Protein AF-M5C640-F1 (afdb_monomer_lite)

Foldseek 3Di:
DDDDPPDDDDPVCPDVVNVVVVPDPVLVVLLVVLVVVLVVQVVVPPPSVVVNLVSLLVNLVSCLVVVVLVVSLVSLVVSLVVCLQVVVLVVNLVSLVSNLVSCVSVVVLLSNLLSLVLCLAPPSDDLVVLLVSLQVSVVSLQPDADPVFLDAREREPPSHDDQWDWDKKWQAAEDAAPDKTKIKIKIAGDQSQSQQSHAFQWKWWDKDQAPDIQIEGEDPPDDDPVDQEAEWEQEERHHDPDPRDHHYDHPTHGRNHMYMYIYIYHHNDWDKMATQWMWTWDDGPSYIYIYIDGDDPPVPLVPQWDDDPVDIDRSRPGIDRMHTHDHPPFPWDWDWDFDDDDDPPDQGWIWIWTDTPPDTDTDTGDDDDDDDDPDD

Secondary structure (DSSP, 8-state):
------PPPPGGGGSHHHHHHTTS-HHHHHHHHHHHHHHHHHH-TTT-HHHHHHHHHHHHHHHHHTT-HHHHHHHHHHHHHHHHHTT-HHHHHHHHHHHHHHHHHTT-HHHHHHHHHHHTSTTSS-HHHHHHHHHHHHHHHHH---TTTT--EE---TTSS-SSEEEEEES-SEEETT--EEEEEEEE--TT-GGGS----EEEEEEESS--EEEEEE-TT----S-SEEEEEEEEE-SS------EEE-----TT-EEEEEEEE--SSSEEEEEEEEEEEEEETTEEEEEEEE------GGG-EEE-SS-EEE-TTT-BSEEEEEPPP---EEEEE--SPPPTT-----EEEEEETTEEEEEE------------

pLDDT: mean 82.13, std 15.97, range [31.56, 96.19]

Radius of gyration: 33.96 Å; chains: 1; bounding box: 122×50×94 Å

Structure (mmCIF, N/CA/C/O backbone):
data_AF-M5C640-F1
#
_entry.id   AF-M5C640-F1
#
loop_
_atom_site.group_PDB
_atom_site.id
_atom_site.type_symbol
_atom_site.label_atom_id
_atom_site.label_alt_id
_atom_site.label_comp_id
_atom_site.label_asym_id
_atom_site.label_entity_id
_atom_site.label_seq_id
_atom_site.pdbx_PDB_ins_code
_atom_site.Cartn_x
_atom_site.Cartn_y
_atom_site.Cartn_z
_atom_site.occupancy
_atom_site.B_iso_or_equiv
_atom_site.auth_seq_id
_atom_site.auth_comp_id
_atom_site.auth_asym_id
_atom_site.auth_atom_id
_atom_site.pdbx_PDB_model_num
ATOM 1 N N . MET A 1 1 ? 49.177 -23.137 -21.377 1.00 37.50 1 MET A N 1
ATOM 2 C CA . MET A 1 1 ? 49.165 -22.068 -22.398 1.00 37.50 1 MET A CA 1
ATOM 3 C C . MET A 1 1 ? 48.210 -22.484 -23.507 1.00 37.50 1 MET A C 1
ATOM 5 O O . MET A 1 1 ? 48.575 -23.328 -24.310 1.00 37.50 1 MET A O 1
ATOM 9 N N . LEU A 1 2 ? 46.974 -21.980 -23.489 1.00 36.88 2 LEU A N 1
ATOM 10 C CA . LEU A 1 2 ? 45.973 -22.221 -24.534 1.00 36.88 2 LEU A CA 1
ATOM 11 C C . LEU A 1 2 ? 46.029 -21.050 -25.518 1.00 36.88 2 LEU A C 1
ATOM 13 O O . LEU A 1 2 ? 45.816 -19.900 -25.137 1.00 36.88 2 LEU A O 1
ATOM 17 N N . SER A 1 3 ? 46.401 -21.351 -26.757 1.00 39.22 3 SER A N 1
ATOM 18 C CA . SER A 1 3 ? 46.501 -20.406 -27.862 1.00 39.22 3 SER A CA 1
ATOM 19 C C . SER A 1 3 ? 45.116 -19.874 -28.239 1.00 39.22 3 SER A C 1
ATOM 21 O O . SER A 1 3 ? 44.193 -20.628 -28.537 1.00 39.22 3 SER A O 1
ATOM 23 N N . ARG A 1 4 ? 44.977 -18.544 -28.238 1.00 43.41 4 ARG A N 1
ATOM 24 C CA . ARG A 1 4 ? 43.851 -17.830 -28.849 1.00 43.41 4 ARG A CA 1
ATOM 25 C C . ARG A 1 4 ? 43.857 -18.110 -30.351 1.00 43.41 4 ARG A C 1
ATOM 27 O O . ARG A 1 4 ? 44.712 -17.598 -31.066 1.00 43.41 4 ARG A O 1
ATOM 34 N N . THR A 1 5 ? 42.897 -18.890 -30.830 1.00 43.22 5 THR A N 1
ATOM 35 C CA . THR A 1 5 ? 42.564 -18.952 -32.254 1.00 43.22 5 THR A CA 1
ATOM 36 C C . THR A 1 5 ? 41.843 -17.655 -32.618 1.00 43.22 5 THR A C 1
ATOM 38 O O . THR A 1 5 ? 40.664 -17.475 -32.316 1.00 43.22 5 THR A O 1
ATOM 41 N N . THR A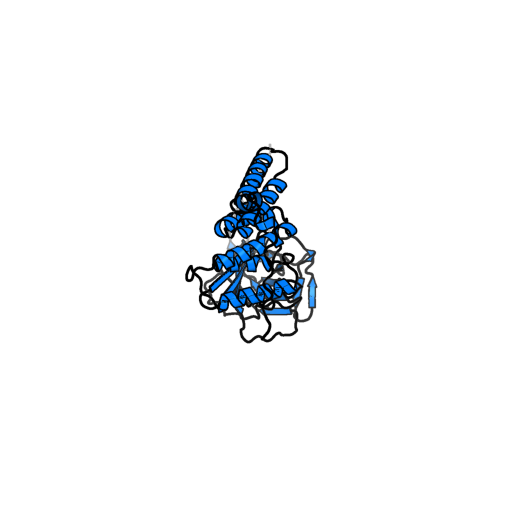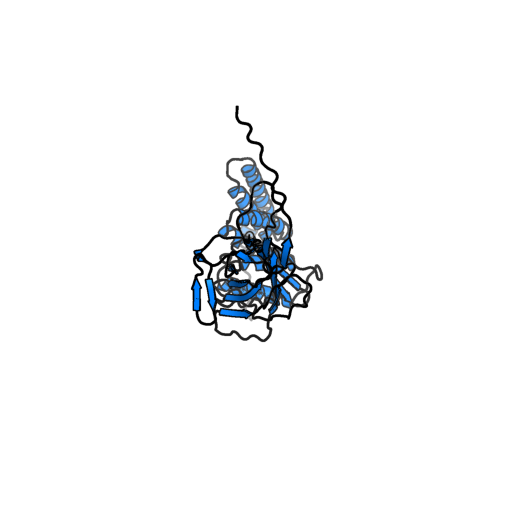 1 6 ? 42.565 -16.705 -33.205 1.00 49.38 6 THR A N 1
ATOM 42 C CA . THR A 1 6 ? 41.982 -15.533 -33.860 1.00 49.38 6 THR A CA 1
ATOM 43 C C . THR A 1 6 ? 41.148 -16.014 -35.046 1.00 49.38 6 THR A C 1
ATOM 45 O O . THR A 1 6 ? 41.692 -16.562 -35.999 1.00 49.38 6 THR A O 1
ATOM 48 N N . ARG A 1 7 ? 39.818 -15.867 -34.967 1.00 51.28 7 ARG A N 1
ATOM 49 C CA . ARG A 1 7 ? 38.928 -16.028 -36.125 1.00 51.28 7 ARG A CA 1
ATOM 50 C C . ARG A 1 7 ? 39.248 -14.912 -37.119 1.00 51.28 7 ARG A C 1
ATOM 52 O O . ARG A 1 7 ? 39.110 -13.743 -36.763 1.00 51.28 7 ARG A O 1
ATOM 59 N N . ASP A 1 8 ? 39.657 -15.275 -38.330 1.00 52.38 8 ASP A N 1
ATOM 60 C CA . ASP A 1 8 ? 39.792 -14.328 -39.437 1.00 52.38 8 ASP A CA 1
ATOM 61 C C . ASP A 1 8 ? 38.443 -13.636 -39.718 1.00 52.38 8 ASP A C 1
ATOM 63 O O . ASP A 1 8 ? 37.389 -14.284 -39.644 1.00 52.38 8 ASP A O 1
ATOM 67 N N . PRO A 1 9 ? 38.433 -12.323 -40.017 1.00 55.50 9 PRO A N 1
ATOM 68 C CA . PRO A 1 9 ? 37.208 -11.605 -40.344 1.00 55.50 9 PRO A CA 1
ATOM 69 C C . PRO A 1 9 ? 36.611 -12.160 -41.642 1.00 55.50 9 PRO A C 1
ATOM 71 O O . PRO A 1 9 ? 37.301 -12.305 -42.651 1.00 55.50 9 PRO A O 1
ATOM 74 N N . SER A 1 10 ? 35.314 -12.478 -41.621 1.00 60.00 10 SER A N 1
ATOM 75 C CA . SER A 1 10 ? 34.612 -12.989 -42.803 1.00 60.00 10 SER A CA 1
ATOM 76 C C . SER A 1 10 ? 34.702 -11.988 -43.973 1.00 60.00 10 SER A C 1
ATOM 78 O O . SER A 1 10 ? 34.672 -10.776 -43.739 1.00 60.00 10 SER A O 1
ATOM 80 N N . PRO A 1 11 ? 34.734 -12.447 -45.238 1.00 62.81 11 PRO A N 1
ATOM 81 C CA . PRO A 1 11 ? 34.873 -11.583 -46.418 1.00 62.81 11 PRO A CA 1
ATOM 82 C C . PRO A 1 11 ? 33.716 -10.584 -46.612 1.00 62.81 11 PRO A C 1
ATOM 84 O O . PRO A 1 11 ? 33.833 -9.651 -47.403 1.00 62.81 11 PRO A O 1
ATOM 87 N N . VAL A 1 12 ? 32.611 -10.737 -45.873 1.00 61.38 12 VAL A N 1
ATOM 88 C CA . VAL A 1 12 ? 31.473 -9.803 -45.871 1.00 61.38 12 VAL A CA 1
ATOM 89 C C . VAL A 1 12 ? 31.843 -8.473 -45.198 1.00 61.38 12 VAL A C 1
ATOM 91 O O . VAL A 1 12 ? 31.408 -7.411 -45.646 1.00 61.38 12 VAL A O 1
ATOM 94 N N . SER A 1 13 ? 32.718 -8.515 -44.189 1.00 61.69 13 SER A N 1
ATOM 95 C CA . SER A 1 13 ? 33.114 -7.362 -43.369 1.00 61.69 13 SER A CA 1
ATOM 96 C C . SER A 1 13 ? 33.968 -6.330 -44.120 1.00 61.69 13 SER A C 1
ATOM 98 O O . SER A 1 13 ? 34.134 -5.211 -43.645 1.00 61.69 13 SER A O 1
ATOM 100 N N . ALA A 1 14 ? 34.519 -6.696 -45.284 1.00 66.19 14 ALA A N 1
ATOM 101 C CA . ALA A 1 14 ? 35.371 -5.840 -46.114 1.00 66.19 14 ALA A CA 1
ATOM 102 C C . ALA A 1 14 ? 34.620 -5.172 -47.283 1.00 66.19 14 ALA A C 1
ATOM 104 O O . ALA A 1 14 ? 35.224 -4.458 -48.085 1.00 66.19 14 ALA A O 1
ATOM 105 N N . THR A 1 15 ? 33.310 -5.408 -47.417 1.00 79.25 15 THR A N 1
ATOM 106 C CA . THR A 1 15 ? 32.523 -4.816 -48.505 1.00 79.25 15 THR A CA 1
ATOM 107 C C . THR A 1 15 ? 32.176 -3.348 -48.212 1.00 79.25 15 THR A C 1
ATOM 109 O O . THR A 1 15 ? 31.836 -3.005 -47.078 1.00 79.25 15 THR A O 1
ATOM 112 N N . PRO A 1 16 ? 32.197 -2.455 -49.222 1.00 77.44 16 PRO A N 1
ATOM 113 C CA . PRO A 1 16 ? 31.826 -1.048 -49.039 1.00 77.44 16 PRO A CA 1
ATOM 114 C C . PRO A 1 16 ? 30.367 -0.871 -48.586 1.00 77.44 16 PRO A C 1
ATOM 116 O O . PRO A 1 16 ? 30.047 0.120 -47.937 1.00 77.44 16 PRO A O 1
ATOM 119 N N . ALA A 1 17 ? 29.495 -1.845 -48.871 1.00 78.12 17 ALA A N 1
ATOM 120 C CA . ALA A 1 17 ? 28.131 -1.890 -48.351 1.00 78.12 17 ALA A CA 1
ATOM 121 C C . ALA A 1 17 ? 28.107 -2.064 -46.822 1.00 78.12 17 ALA A C 1
ATOM 123 O O . ALA A 1 17 ? 27.443 -1.292 -46.141 1.00 78.12 17 ALA A O 1
ATOM 124 N N . PHE A 1 18 ? 28.892 -2.999 -46.277 1.00 79.25 18 PHE A N 1
ATOM 125 C CA . PHE A 1 18 ? 29.008 -3.208 -44.830 1.00 79.25 18 PHE A CA 1
ATOM 126 C C . PHE A 1 18 ? 29.612 -1.988 -44.114 1.00 79.25 18 PHE A C 1
ATOM 128 O O . PHE A 1 18 ? 29.124 -1.579 -43.064 1.00 79.25 18 PHE A O 1
ATOM 135 N N . ALA A 1 19 ? 30.625 -1.350 -44.711 1.00 79.38 19 ALA A N 1
ATOM 136 C CA . ALA A 1 19 ? 31.236 -0.136 -44.162 1.00 79.38 19 ALA A CA 1
ATOM 137 C C . ALA A 1 19 ? 30.299 1.088 -44.175 1.00 79.38 19 ALA A C 1
ATOM 139 O O . ALA A 1 19 ? 30.466 2.003 -43.366 1.00 79.38 19 ALA A O 1
ATOM 140 N N . ASN A 1 20 ? 29.339 1.131 -45.102 1.00 82.50 20 ASN A N 1
ATOM 141 C CA . ASN A 1 20 ? 28.296 2.154 -45.120 1.00 82.50 20 ASN A CA 1
ATOM 142 C C . ASN A 1 20 ? 27.199 1.841 -44.101 1.00 82.50 20 ASN A C 1
ATOM 144 O O . ASN A 1 20 ? 26.815 2.740 -43.360 1.00 82.50 20 ASN A O 1
ATOM 148 N N . GLU A 1 21 ? 26.764 0.583 -44.015 1.00 83.88 21 GLU A N 1
ATOM 149 C CA . GLU A 1 21 ? 25.755 0.130 -43.052 1.00 83.88 21 GLU A CA 1
ATOM 150 C C . GLU A 1 21 ? 26.206 0.369 -41.607 1.00 83.88 21 GLU A C 1
ATOM 152 O O . GLU A 1 21 ? 25.461 0.913 -40.805 1.00 83.88 21 GLU A O 1
ATOM 157 N N . GLN A 1 22 ? 27.475 0.094 -41.292 1.00 81.50 22 GLN A N 1
ATOM 158 C CA . GLN A 1 22 ? 28.036 0.312 -39.956 1.00 81.50 22 GLN A CA 1
ATOM 159 C C . GLN A 1 22 ? 27.974 1.780 -39.486 1.00 81.50 22 GLN A C 1
ATOM 161 O O . GLN A 1 22 ? 28.037 2.047 -38.288 1.00 81.50 22 GLN A O 1
ATOM 166 N N . LYS A 1 23 ? 27.877 2.747 -40.408 1.00 85.19 23 LYS A N 1
ATOM 167 C CA . LYS A 1 23 ? 27.762 4.177 -40.071 1.00 85.19 23 LYS A CA 1
ATOM 168 C C . LYS A 1 23 ? 26.327 4.599 -39.760 1.00 85.19 23 LYS A C 1
ATOM 170 O O . LYS A 1 23 ? 26.122 5.725 -39.311 1.00 85.19 23 LYS A O 1
ATOM 175 N N . ILE A 1 24 ? 25.347 3.748 -40.048 1.00 87.12 24 ILE A N 1
ATOM 176 C CA . ILE A 1 24 ? 23.936 4.053 -39.857 1.00 87.12 24 ILE A CA 1
ATOM 177 C C . ILE A 1 24 ? 23.565 3.775 -38.400 1.00 87.12 24 ILE A C 1
ATOM 179 O O . ILE A 1 24 ? 23.765 2.680 -37.882 1.00 87.12 24 ILE A O 1
ATOM 183 N N . ASP A 1 25 ? 22.978 4.769 -37.732 1.00 87.31 25 ASP A N 1
ATOM 184 C CA . ASP A 1 25 ? 22.375 4.564 -36.416 1.00 87.31 25 ASP A CA 1
ATOM 185 C C . ASP A 1 25 ? 20.995 3.910 -36.573 1.00 87.31 25 ASP A C 1
ATOM 187 O O . ASP A 1 25 ? 19.966 4.577 -36.721 1.00 87.31 25 ASP A O 1
ATOM 191 N N . HIS A 1 26 ? 20.986 2.577 -36.553 1.00 91.19 26 HIS A N 1
ATOM 192 C CA . HIS A 1 26 ? 19.763 1.787 -36.680 1.00 91.19 26 HIS A CA 1
ATOM 193 C C . HIS A 1 26 ? 18.749 2.069 -35.565 1.00 91.19 26 HIS A C 1
ATOM 195 O O . HIS A 1 26 ? 17.551 2.068 -35.837 1.00 91.19 26 HIS A O 1
ATOM 201 N N . HIS A 1 27 ? 19.191 2.376 -34.340 1.00 90.75 27 HIS A N 1
ATOM 202 C CA . HIS A 1 27 ? 18.273 2.655 -33.231 1.00 90.75 27 HIS A CA 1
ATOM 203 C C . HIS A 1 27 ? 17.502 3.950 -33.475 1.00 90.75 27 HIS A C 1
ATOM 205 O O . HIS A 1 27 ? 16.289 4.000 -33.275 1.00 90.75 27 HIS A O 1
ATOM 211 N N . SER A 1 28 ? 18.180 4.990 -33.967 1.00 90.88 28 SER A N 1
ATOM 212 C CA . SER A 1 28 ? 17.522 6.255 -34.305 1.00 90.88 28 SER A CA 1
ATOM 213 C C . SER A 1 28 ? 16.510 6.096 -35.447 1.00 90.88 28 SER A C 1
ATOM 215 O O . SER A 1 28 ? 15.413 6.648 -35.361 1.00 90.88 28 SER A O 1
ATOM 217 N N . LEU A 1 29 ? 16.816 5.284 -36.467 1.00 93.06 29 LEU A N 1
ATOM 218 C CA . LEU A 1 29 ? 15.860 4.961 -37.536 1.00 93.06 29 LEU A CA 1
ATOM 219 C C . LEU A 1 29 ? 14.637 4.193 -37.016 1.00 93.06 29 LEU A C 1
ATOM 221 O O . LEU A 1 29 ? 13.506 4.509 -37.385 1.00 93.06 29 LEU A O 1
ATOM 225 N N . ILE A 1 30 ? 14.846 3.203 -36.145 1.00 94.25 30 ILE A N 1
ATOM 226 C CA . ILE A 1 30 ? 13.760 2.427 -35.532 1.00 94.25 30 ILE A CA 1
ATOM 227 C C . ILE A 1 30 ? 12.844 3.346 -34.712 1.00 94.25 30 ILE A C 1
ATOM 229 O O . ILE A 1 30 ? 11.622 3.302 -34.876 1.00 94.25 30 ILE A O 1
ATOM 233 N N . VAL A 1 31 ? 13.415 4.231 -33.887 1.00 93.44 31 VAL A N 1
ATOM 234 C CA . VAL A 1 31 ? 12.644 5.215 -33.110 1.00 93.44 31 VAL A CA 1
ATOM 235 C C . VAL A 1 31 ? 11.868 6.163 -34.024 1.00 93.44 31 VAL A C 1
ATOM 237 O O . VAL A 1 31 ? 10.703 6.447 -33.745 1.00 93.44 31 VAL A O 1
ATOM 240 N N . GLU A 1 32 ? 12.455 6.633 -35.128 1.00 93.94 32 GLU A N 1
ATOM 241 C CA . GLU A 1 32 ? 11.759 7.494 -36.093 1.00 93.94 32 GLU A CA 1
ATOM 242 C C . GLU A 1 32 ? 10.544 6.782 -36.708 1.00 93.94 32 GLU A C 1
ATOM 244 O O . GLU A 1 32 ? 9.446 7.345 -36.763 1.00 93.94 32 GLU A O 1
ATOM 249 N N . LEU A 1 33 ? 10.713 5.526 -37.130 1.00 95.19 33 LEU A N 1
ATOM 250 C CA . LEU A 1 33 ? 9.631 4.716 -37.688 1.00 95.19 33 LEU A CA 1
ATOM 251 C C . LEU A 1 33 ? 8.516 4.483 -36.663 1.00 95.19 33 LEU A C 1
ATOM 253 O O . LEU A 1 33 ? 7.339 4.677 -36.983 1.00 95.19 33 LEU A O 1
ATOM 257 N N . TYR A 1 34 ? 8.865 4.133 -35.423 1.00 94.75 34 TYR A N 1
ATOM 258 C CA . TYR A 1 34 ? 7.875 3.981 -34.360 1.00 94.75 34 TYR A CA 1
ATOM 259 C C . TYR A 1 34 ? 7.191 5.299 -33.999 1.00 94.75 34 TYR A C 1
ATOM 261 O O . TYR A 1 34 ? 5.993 5.299 -33.733 1.00 94.75 34 TYR A O 1
ATOM 269 N N . THR A 1 35 ? 7.897 6.428 -34.044 1.00 92.75 35 THR A N 1
ATOM 270 C CA . THR A 1 35 ? 7.305 7.750 -33.788 1.00 92.75 35 THR A CA 1
ATOM 271 C C . THR A 1 35 ? 6.269 8.098 -34.860 1.00 92.75 35 THR A C 1
ATOM 273 O O . THR A 1 35 ? 5.150 8.488 -34.527 1.00 92.75 35 THR A O 1
ATOM 276 N N . LYS A 1 36 ? 6.571 7.853 -36.143 1.00 93.56 36 LYS A N 1
ATOM 277 C CA . LYS A 1 36 ? 5.598 8.019 -37.242 1.00 93.56 36 LYS A CA 1
ATOM 278 C C . LYS A 1 36 ? 4.382 7.105 -37.077 1.00 93.56 36 LYS A C 1
ATOM 280 O O . LYS A 1 36 ? 3.244 7.531 -37.297 1.00 93.56 36 LYS A O 1
ATOM 285 N N . ALA A 1 37 ? 4.603 5.855 -36.668 1.00 90.69 37 ALA A N 1
ATOM 286 C CA . ALA A 1 37 ? 3.516 4.928 -36.371 1.00 90.69 37 ALA A CA 1
ATOM 287 C C . ALA A 1 37 ? 2.655 5.447 -35.205 1.00 90.69 37 ALA A C 1
ATOM 289 O O . ALA A 1 37 ? 1.436 5.538 -35.338 1.00 90.69 37 ALA A O 1
ATOM 290 N N . TYR A 1 38 ? 3.281 5.871 -34.103 1.00 90.12 38 TYR A N 1
ATOM 291 C CA . TYR A 1 38 ? 2.617 6.435 -32.926 1.00 90.12 38 TYR A CA 1
ATOM 292 C C . TYR A 1 38 ? 1.711 7.617 -33.288 1.00 90.12 38 TYR A C 1
ATOM 294 O O . TYR A 1 38 ? 0.552 7.658 -32.876 1.00 90.12 38 TYR A O 1
ATOM 302 N N . GLU A 1 39 ? 2.205 8.564 -34.090 1.00 89.94 39 GLU A N 1
ATOM 303 C CA . GLU A 1 39 ? 1.415 9.708 -34.556 1.00 89.94 39 GLU A CA 1
ATOM 304 C C . GLU A 1 39 ? 0.224 9.267 -35.409 1.00 89.94 39 GLU A C 1
ATOM 306 O O . GLU A 1 39 ? -0.900 9.725 -35.191 1.00 89.94 39 GLU A O 1
ATOM 311 N N . THR A 1 40 ? 0.438 8.316 -36.318 1.00 89.00 40 THR A N 1
ATOM 312 C CA . THR A 1 40 ? -0.626 7.763 -37.166 1.00 89.00 40 THR A CA 1
ATOM 313 C C . THR A 1 40 ? -1.752 7.160 -36.322 1.00 89.00 40 THR A C 1
ATOM 315 O O . THR A 1 40 ? -2.923 7.499 -36.518 1.00 89.00 40 THR A O 1
ATOM 318 N N . PHE A 1 41 ? -1.413 6.331 -35.331 1.00 87.62 41 PHE A N 1
ATOM 319 C CA . PHE A 1 41 ? -2.395 5.721 -34.431 1.00 87.62 41 PHE A CA 1
ATOM 320 C C . PHE A 1 41 ? -3.060 6.735 -33.500 1.00 87.62 41 PHE A C 1
ATOM 322 O O . PHE A 1 41 ? -4.255 6.636 -33.226 1.00 87.62 41 PHE A O 1
ATOM 329 N N . LYS A 1 42 ? -2.332 7.770 -33.071 1.00 84.56 42 LYS A N 1
ATOM 330 C CA . LYS A 1 42 ? -2.893 8.874 -32.284 1.00 84.56 42 LYS A CA 1
ATOM 331 C C . LYS A 1 42 ? -3.934 9.679 -33.072 1.00 84.56 42 LYS A C 1
ATOM 333 O O . LYS A 1 42 ? -4.922 10.130 -32.491 1.00 84.56 42 LYS A O 1
ATOM 338 N N . HIS A 1 43 ? -3.734 9.875 -34.376 1.00 83.25 43 HIS A N 1
ATOM 339 C CA . HIS A 1 43 ? -4.682 10.591 -35.236 1.00 83.25 43 HIS A CA 1
ATOM 340 C C . HIS A 1 43 ? -5.933 9.768 -35.570 1.00 83.25 43 HIS A C 1
ATOM 342 O O . HIS A 1 43 ? -7.017 10.332 -35.745 1.00 83.25 43 HIS A O 1
ATOM 348 N N . GLN A 1 44 ? -5.820 8.441 -35.597 1.00 78.94 44 GLN A N 1
ATOM 349 C CA . GLN A 1 44 ? -6.944 7.529 -35.794 1.00 78.94 44 GLN A CA 1
ATOM 350 C C . GLN A 1 44 ? -7.729 7.354 -34.478 1.00 78.94 44 GLN A C 1
ATOM 352 O O . GLN A 1 44 ? -7.576 6.381 -33.750 1.00 78.94 44 GLN A O 1
ATOM 357 N N . LYS A 1 45 ? -8.602 8.324 -34.162 1.00 60.12 45 LYS A N 1
ATOM 358 C CA . LYS A 1 45 ? -9.368 8.445 -32.896 1.00 60.12 45 LYS A CA 1
ATOM 359 C C . LYS A 1 45 ? -10.299 7.268 -32.524 1.00 60.12 45 LYS A C 1
ATOM 361 O O . LYS A 1 45 ? -10.946 7.323 -31.481 1.00 60.12 45 LYS A O 1
ATOM 366 N N . ALA A 1 46 ? -10.404 6.216 -33.332 1.00 59.47 46 ALA A N 1
ATOM 367 C CA . ALA A 1 46 ? -11.318 5.100 -33.094 1.00 59.47 46 ALA A CA 1
ATOM 368 C C . ALA A 1 46 ? -10.626 3.948 -32.342 1.00 59.47 46 ALA A C 1
ATOM 370 O O . ALA A 1 46 ? -10.117 3.020 -32.958 1.00 59.47 46 ALA A O 1
ATOM 371 N N . GLY A 1 47 ? -10.602 4.002 -31.005 1.00 59.62 47 GLY A N 1
ATOM 372 C CA . GLY A 1 47 ? -10.373 2.825 -30.145 1.00 59.62 47 GLY A CA 1
ATOM 373 C C . GLY A 1 47 ? -8.983 2.168 -30.173 1.00 59.62 47 GLY A C 1
ATOM 374 O O . GLY A 1 47 ? -8.795 1.144 -29.523 1.00 59.62 47 GLY A O 1
ATOM 375 N N . GLN A 1 48 ? -7.995 2.734 -30.874 1.00 71.50 48 GLN A N 1
ATOM 376 C CA . GLN A 1 48 ? -6.646 2.156 -31.004 1.00 71.50 48 GLN A CA 1
ATOM 377 C C . GLN A 1 48 ? -5.644 2.657 -29.951 1.00 71.50 48 GLN A C 1
ATOM 379 O O . GLN A 1 48 ? -4.435 2.514 -30.122 1.00 71.50 48 GLN A O 1
ATOM 384 N N . THR A 1 49 ? -6.120 3.204 -28.827 1.00 77.31 49 THR A N 1
ATOM 385 C CA . THR A 1 49 ? -5.265 3.677 -27.722 1.00 77.31 49 THR A CA 1
ATOM 386 C C . THR A 1 49 ? -4.264 2.612 -27.277 1.00 77.31 49 THR A C 1
ATOM 388 O O . THR A 1 49 ? -3.098 2.926 -27.057 1.00 77.31 49 THR A O 1
ATOM 391 N N . ARG A 1 50 ? -4.671 1.337 -27.259 1.00 82.31 50 ARG A N 1
ATOM 392 C CA . ARG A 1 50 ? -3.803 0.199 -26.913 1.00 82.31 50 ARG A CA 1
ATOM 393 C C . ARG A 1 50 ? -2.575 0.078 -27.817 1.00 82.31 50 ARG A C 1
ATOM 395 O O . ARG A 1 50 ? -1.472 -0.123 -27.321 1.00 82.31 50 ARG A O 1
ATOM 402 N N . LEU A 1 51 ? -2.752 0.245 -29.130 1.00 85.12 51 LEU A N 1
ATOM 403 C CA . LEU A 1 51 ? -1.652 0.184 -30.098 1.00 85.12 51 LEU A CA 1
ATOM 404 C C . LEU A 1 51 ? -0.692 1.360 -29.912 1.00 85.12 51 LEU A C 1
ATOM 406 O O . LEU A 1 51 ? 0.520 1.180 -29.972 1.00 85.12 51 LEU A O 1
ATOM 410 N N . THR A 1 52 ? -1.224 2.540 -29.595 1.00 88.81 52 THR A N 1
ATOM 411 C CA . THR A 1 52 ? -0.424 3.724 -29.266 1.00 88.81 52 THR A CA 1
ATOM 412 C C . THR A 1 52 ? 0.492 3.474 -28.061 1.00 88.81 52 THR A C 1
ATOM 414 O O . THR A 1 52 ? 1.670 3.828 -28.105 1.00 88.81 52 THR A O 1
ATOM 417 N N . TYR A 1 53 ? -0.004 2.826 -27.001 1.00 88.69 53 TYR A N 1
ATOM 418 C CA . TYR A 1 53 ? 0.814 2.486 -25.827 1.00 88.69 53 TYR A CA 1
ATOM 419 C C . TYR A 1 53 ? 1.788 1.339 -26.081 1.00 88.69 53 TYR A C 1
ATOM 421 O O . TYR A 1 53 ? 2.931 1.410 -25.636 1.00 88.69 53 TYR A O 1
ATOM 429 N N . PHE A 1 54 ? 1.385 0.334 -26.858 1.00 89.25 54 PHE A N 1
ATOM 430 C CA . PHE A 1 54 ? 2.296 -0.725 -27.282 1.00 89.25 54 PHE A CA 1
ATOM 431 C C . PHE A 1 54 ? 3.477 -0.166 -28.091 1.00 89.25 54 PHE A C 1
ATOM 433 O O . PHE A 1 54 ? 4.624 -0.534 -27.858 1.00 89.25 54 PHE A O 1
ATOM 440 N N . ILE A 1 55 ? 3.229 0.783 -28.998 1.00 92.50 55 ILE A N 1
ATOM 441 C CA . ILE A 1 55 ? 4.301 1.440 -29.759 1.00 92.50 55 ILE A CA 1
ATOM 442 C C . ILE A 1 55 ? 5.166 2.310 -28.852 1.00 92.50 55 ILE A C 1
ATOM 444 O O . ILE A 1 55 ? 6.384 2.288 -28.990 1.00 92.50 55 ILE A O 1
ATOM 448 N N . ALA A 1 56 ? 4.573 3.026 -27.892 1.00 93.06 56 ALA A N 1
ATOM 449 C CA . ALA A 1 56 ? 5.348 3.760 -26.893 1.00 93.06 56 ALA A CA 1
ATOM 450 C C . ALA A 1 56 ? 6.287 2.829 -26.106 1.00 93.06 56 ALA A C 1
ATOM 452 O O . ALA A 1 56 ? 7.434 3.194 -25.861 1.00 93.06 56 ALA A O 1
ATOM 453 N N . TYR A 1 57 ? 5.831 1.619 -25.771 1.00 94.50 57 TYR A N 1
ATOM 454 C CA . TYR A 1 57 ? 6.668 0.596 -25.148 1.00 94.50 57 TYR A CA 1
ATOM 455 C C . TYR A 1 57 ? 7.823 0.163 -26.061 1.00 94.50 57 TYR A C 1
ATOM 457 O O . TYR A 1 57 ? 8.962 0.141 -25.609 1.00 94.50 57 TYR A O 1
ATOM 465 N N . ARG A 1 58 ? 7.581 -0.075 -27.359 1.00 95.25 58 ARG A N 1
ATOM 466 C CA . ARG A 1 58 ? 8.661 -0.397 -28.315 1.00 95.25 58 ARG A CA 1
ATOM 467 C C . ARG A 1 58 ? 9.677 0.741 -28.478 1.00 95.25 58 ARG A C 1
ATOM 469 O O . ARG A 1 58 ? 10.870 0.479 -28.611 1.00 95.25 58 ARG A O 1
ATOM 476 N N . ILE A 1 59 ? 9.229 2.000 -28.432 1.00 94.81 59 ILE A N 1
ATOM 477 C CA . ILE A 1 59 ? 10.123 3.171 -28.417 1.00 94.81 59 ILE A CA 1
ATOM 478 C C . ILE A 1 59 ? 10.991 3.160 -27.152 1.00 94.81 59 ILE A C 1
ATOM 480 O O . ILE A 1 59 ? 12.201 3.362 -27.243 1.00 94.81 59 ILE A O 1
ATOM 484 N N . ALA A 1 60 ? 10.393 2.897 -25.985 1.00 95.44 60 ALA A N 1
ATOM 485 C CA . ALA A 1 60 ? 11.110 2.808 -24.713 1.00 95.44 60 ALA A CA 1
ATOM 486 C C . ALA A 1 60 ? 12.160 1.685 -24.721 1.00 95.44 60 ALA A C 1
ATOM 488 O O . ALA A 1 60 ? 13.304 1.917 -24.342 1.00 95.44 60 ALA A O 1
ATOM 489 N N . GLU A 1 61 ? 11.788 0.506 -25.220 1.00 95.44 61 GLU A N 1
ATOM 490 C CA . GLU A 1 61 ? 12.675 -0.647 -25.404 1.00 95.44 61 GLU A CA 1
ATOM 491 C C . GLU A 1 61 ? 13.859 -0.300 -26.317 1.00 95.44 61 GLU A C 1
ATOM 493 O O . GLU A 1 61 ? 15.008 -0.516 -25.948 1.00 95.44 61 GLU A O 1
ATOM 498 N N . THR A 1 62 ? 13.612 0.359 -27.455 1.00 95.44 62 THR A N 1
ATOM 499 C CA . THR A 1 62 ? 14.697 0.777 -28.363 1.00 95.44 62 THR A CA 1
ATOM 500 C C . THR A 1 62 ? 15.618 1.811 -27.699 1.00 95.44 62 THR A C 1
ATOM 502 O O . THR A 1 62 ? 16.832 1.810 -27.912 1.00 95.44 62 THR A O 1
ATOM 505 N N . HIS A 1 63 ? 15.069 2.707 -26.868 1.00 94.94 63 HIS A N 1
ATOM 506 C CA . HIS A 1 63 ? 15.885 3.635 -26.085 1.00 94.94 63 HIS A CA 1
ATOM 507 C C . HIS A 1 63 ? 16.755 2.914 -25.055 1.00 94.94 63 HIS A C 1
ATOM 509 O O . HIS A 1 63 ? 17.935 3.256 -24.946 1.00 94.94 63 HIS A O 1
ATOM 515 N N . TYR A 1 64 ? 16.208 1.913 -24.366 1.00 95.62 64 TYR A N 1
ATOM 516 C CA . TYR A 1 64 ? 16.952 1.048 -23.453 1.00 95.62 64 TYR A CA 1
ATOM 517 C C . TYR A 1 64 ? 18.094 0.317 -24.176 1.00 95.62 64 TYR A C 1
ATOM 519 O O . TYR A 1 64 ? 19.245 0.443 -23.764 1.00 95.62 64 TYR A O 1
ATOM 527 N N . GLU A 1 65 ? 17.815 -0.336 -25.308 1.00 94.19 65 GLU A N 1
ATOM 528 C CA . GLU A 1 65 ? 18.826 -1.035 -26.120 1.00 94.19 65 GLU A CA 1
ATOM 529 C C . GLU A 1 65 ? 19.928 -0.089 -26.626 1.00 94.19 65 GLU A C 1
ATOM 531 O O . GLU A 1 65 ? 21.102 -0.455 -26.680 1.00 94.19 65 GLU A O 1
ATOM 536 N N . SER A 1 66 ? 19.577 1.167 -26.929 1.00 92.38 66 SER A N 1
ATOM 537 C CA . SER A 1 66 ? 20.536 2.202 -27.340 1.00 92.38 66 SER A CA 1
ATOM 538 C C . SER A 1 66 ? 21.358 2.814 -26.190 1.00 92.38 66 SER A C 1
ATOM 540 O O . SER A 1 66 ? 22.158 3.720 -26.430 1.00 92.38 66 SER A O 1
ATOM 542 N N . GLY A 1 67 ? 21.141 2.381 -24.941 1.00 92.38 67 GLY A N 1
ATOM 543 C CA . GLY A 1 67 ? 21.794 2.916 -23.739 1.00 92.38 67 GLY A CA 1
ATOM 544 C C . GLY A 1 67 ? 21.291 4.297 -23.294 1.00 92.38 67 GLY A C 1
ATOM 545 O O . GLY A 1 67 ? 21.881 4.923 -22.416 1.00 92.38 67 GLY A O 1
ATOM 546 N N . LYS A 1 68 ? 20.201 4.804 -23.886 1.00 93.56 68 LYS A N 1
ATOM 547 C CA . LYS A 1 68 ? 19.589 6.105 -23.554 1.00 93.56 68 LYS A CA 1
ATOM 548 C C . LYS A 1 68 ? 18.565 5.942 -22.424 1.00 93.56 68 LYS A C 1
ATOM 550 O O . LYS A 1 68 ? 17.372 6.196 -22.612 1.00 93.56 68 LYS A O 1
ATOM 555 N N . PHE A 1 69 ? 19.034 5.517 -21.250 1.00 95.56 69 PHE A N 1
ATOM 556 C CA . PHE A 1 69 ? 18.182 5.154 -20.108 1.00 95.56 69 PHE A CA 1
ATOM 557 C C . PHE A 1 69 ? 17.299 6.315 -19.612 1.00 95.56 69 PHE A C 1
ATOM 559 O O . PHE A 1 69 ? 16.122 6.102 -19.332 1.00 95.56 69 PHE A O 1
ATOM 566 N N . ASP A 1 70 ? 17.802 7.557 -19.615 1.00 94.12 70 ASP A N 1
ATOM 567 C CA . ASP A 1 70 ? 17.036 8.752 -19.211 1.00 94.12 70 ASP A CA 1
ATOM 568 C C . ASP A 1 70 ? 15.756 8.963 -20.031 1.00 94.12 70 ASP A C 1
ATOM 570 O O . ASP A 1 70 ? 14.741 9.460 -19.534 1.00 94.12 70 ASP A O 1
ATOM 574 N N . LEU A 1 71 ? 15.808 8.632 -21.325 1.00 93.69 71 LEU A N 1
ATOM 575 C CA . LEU A 1 71 ? 14.655 8.746 -22.212 1.00 93.69 71 LEU A CA 1
ATOM 576 C C . LEU A 1 71 ? 13.701 7.576 -21.998 1.00 93.69 71 LEU A C 1
ATOM 578 O O . LEU A 1 71 ? 12.494 7.795 -21.918 1.00 93.69 71 LEU A O 1
ATOM 582 N N . ALA A 1 72 ? 14.235 6.360 -21.862 1.00 94.94 72 ALA A N 1
ATOM 583 C CA . ALA A 1 72 ? 13.442 5.157 -21.630 1.00 94.94 72 ALA A CA 1
ATOM 584 C C . ALA A 1 72 ? 12.582 5.274 -20.358 1.00 94.94 72 ALA A C 1
ATOM 586 O O . ALA A 1 72 ? 11.376 5.033 -20.420 1.00 94.94 72 ALA A O 1
ATOM 587 N N . VAL A 1 73 ? 13.155 5.756 -19.246 1.00 94.50 73 VAL A N 1
ATOM 588 C CA . VAL A 1 73 ? 12.440 5.977 -17.970 1.00 94.50 73 VAL A CA 1
ATOM 589 C C . VAL A 1 73 ? 11.198 6.851 -18.147 1.00 94.50 73 VAL A C 1
ATOM 591 O O . VAL A 1 73 ? 10.121 6.493 -17.675 1.00 94.50 73 VAL A O 1
ATOM 594 N N . LYS A 1 74 ? 11.307 7.961 -18.888 1.00 94.19 74 LYS A N 1
ATOM 595 C CA . LYS A 1 74 ? 10.178 8.882 -19.127 1.00 94.19 74 LYS A CA 1
ATOM 596 C C . LYS A 1 74 ? 9.033 8.215 -19.886 1.00 94.19 74 LYS A C 1
ATOM 598 O O . LYS A 1 74 ? 7.864 8.532 -19.659 1.00 94.19 74 LYS A O 1
ATOM 603 N N . PHE A 1 75 ? 9.356 7.309 -20.809 1.00 93.50 75 PHE A N 1
ATOM 604 C CA . PHE A 1 75 ? 8.337 6.514 -21.486 1.00 93.50 75 PHE A CA 1
ATOM 605 C C . PHE A 1 75 ? 7.717 5.493 -20.532 1.00 93.50 75 PHE A C 1
ATOM 607 O O . PHE A 1 75 ? 6.488 5.436 -20.451 1.00 93.50 75 PHE A O 1
ATOM 614 N N . PHE A 1 76 ? 8.531 4.733 -19.792 1.00 95.00 76 PHE A N 1
ATOM 615 C CA . PHE A 1 76 ? 8.038 3.718 -18.860 1.00 95.00 76 PHE A CA 1
ATOM 616 C C . PHE A 1 76 ? 7.123 4.306 -17.787 1.00 95.00 76 PHE A C 1
ATOM 618 O O . PHE A 1 76 ? 6.048 3.757 -17.572 1.00 95.00 76 PHE A O 1
ATOM 625 N N . GLU A 1 77 ? 7.447 5.467 -17.218 1.00 92.38 77 GLU A N 1
ATOM 626 C CA . GLU A 1 77 ? 6.602 6.142 -16.226 1.00 92.38 77 GLU A CA 1
ATOM 627 C C . GLU A 1 77 ? 5.184 6.420 -16.755 1.00 92.38 77 GLU A C 1
ATOM 629 O O . GLU A 1 77 ? 4.172 6.127 -16.108 1.00 92.38 77 GLU A O 1
ATOM 634 N N . ARG A 1 78 ? 5.091 6.932 -17.987 1.00 91.25 78 ARG A N 1
ATOM 635 C CA . ARG A 1 78 ? 3.809 7.238 -18.630 1.00 91.25 78 ARG A CA 1
ATOM 636 C C . ARG A 1 78 ? 3.034 5.980 -19.021 1.00 91.25 78 ARG A C 1
ATOM 638 O O . ARG A 1 78 ? 1.802 5.956 -18.919 1.00 91.25 78 ARG A O 1
ATOM 645 N N . ILE A 1 79 ? 3.738 4.967 -19.519 1.00 92.00 79 ILE A N 1
ATOM 646 C CA . ILE A 1 79 ? 3.150 3.696 -19.948 1.00 92.00 79 ILE A CA 1
ATOM 647 C C . ILE A 1 79 ? 2.617 2.940 -18.733 1.00 92.00 79 ILE A C 1
ATOM 649 O O . ILE A 1 79 ? 1.449 2.555 -18.734 1.00 92.00 79 ILE A O 1
ATOM 653 N N . ALA A 1 80 ? 3.428 2.817 -17.680 1.00 90.31 80 ALA A N 1
ATOM 654 C CA . ALA A 1 80 ? 3.077 2.124 -16.450 1.00 90.31 80 ALA A CA 1
ATOM 655 C C . ALA A 1 80 ? 1.801 2.700 -15.839 1.00 90.31 80 ALA A C 1
ATOM 657 O O . ALA A 1 80 ? 0.867 1.951 -15.575 1.00 90.31 80 ALA A O 1
ATOM 658 N N . LYS A 1 81 ? 1.681 4.033 -15.752 1.00 89.50 81 LYS A N 1
ATOM 659 C CA . LYS A 1 81 ? 0.446 4.687 -15.291 1.00 89.50 81 LYS A CA 1
ATOM 660 C C . LYS A 1 81 ? -0.798 4.208 -16.046 1.00 89.50 81 LYS A C 1
ATOM 662 O O . LYS A 1 81 ? -1.816 3.913 -15.432 1.00 89.50 81 LYS A O 1
ATOM 667 N N . THR A 1 82 ? -0.721 4.115 -17.372 1.00 88.75 82 THR A N 1
ATOM 668 C CA . THR A 1 82 ? -1.866 3.673 -18.184 1.00 88.75 82 THR A CA 1
ATOM 669 C C . THR A 1 82 ? -2.139 2.183 -17.987 1.00 88.75 82 THR A C 1
ATOM 671 O O . THR A 1 82 ? -3.288 1.785 -17.811 1.00 88.75 82 THR A O 1
ATOM 674 N N . TYR A 1 83 ? -1.091 1.357 -17.978 1.00 89.81 83 TYR A N 1
ATOM 675 C CA . TYR A 1 83 ? -1.221 -0.085 -17.777 1.00 89.81 83 TYR A CA 1
ATOM 676 C C . TYR A 1 83 ? -1.819 -0.427 -16.410 1.00 89.81 83 TYR A C 1
ATOM 678 O O . TYR A 1 83 ? -2.604 -1.368 -16.327 1.00 89.81 83 TYR A O 1
ATOM 686 N N . ARG A 1 84 ? -1.527 0.362 -15.370 1.00 88.56 84 ARG A N 1
ATOM 687 C CA . ARG A 1 84 ? -2.170 0.254 -14.055 1.00 88.56 84 ARG A CA 1
ATOM 688 C C . ARG A 1 84 ? -3.665 0.556 -14.128 1.00 88.56 84 ARG A C 1
ATOM 690 O O . ARG A 1 84 ? -4.479 -0.300 -13.794 1.00 88.56 84 ARG A O 1
ATOM 697 N N . THR A 1 85 ? -4.037 1.726 -14.657 1.00 86.44 85 THR A N 1
ATOM 698 C CA . THR A 1 85 ? -5.447 2.143 -14.765 1.00 86.44 85 THR A CA 1
ATOM 699 C C . THR A 1 85 ? -6.290 1.155 -15.582 1.00 86.44 85 THR A C 1
ATOM 701 O O . THR A 1 85 ? -7.430 0.871 -15.220 1.00 86.44 85 THR A O 1
ATOM 704 N N . GLU A 1 86 ? -5.738 0.602 -16.666 1.00 85.81 86 GLU A N 1
ATOM 705 C CA . GLU A 1 86 ? -6.431 -0.374 -17.521 1.00 85.81 86 GLU A CA 1
ATOM 706 C C . GLU A 1 86 ? -6.232 -1.842 -17.089 1.00 85.81 86 GLU A C 1
ATOM 708 O O . GLU A 1 86 ? -6.775 -2.746 -17.729 1.00 85.81 86 GLU A O 1
ATOM 713 N N . ARG A 1 87 ? -5.497 -2.089 -15.992 1.00 84.25 87 ARG A N 1
ATOM 714 C CA . ARG A 1 87 ? -5.193 -3.415 -15.421 1.00 84.25 87 ARG A CA 1
ATOM 715 C C . ARG A 1 87 ? -4.528 -4.386 -16.401 1.00 84.25 87 ARG A C 1
ATOM 717 O O . ARG A 1 87 ? -4.853 -5.571 -16.454 1.00 84.25 87 ARG A O 1
ATOM 724 N N . TRP A 1 88 ? -3.579 -3.900 -17.195 1.00 88.31 88 TRP A N 1
ATOM 725 C CA . TRP A 1 88 ? -2.795 -4.723 -18.123 1.00 88.31 88 TRP A CA 1
ATOM 726 C C . TRP A 1 88 ? -1.535 -5.272 -17.461 1.00 88.31 88 TRP A C 1
ATOM 728 O O . TRP A 1 88 ? -0.417 -4.993 -17.897 1.00 88.31 88 TRP A O 1
ATOM 738 N N . THR A 1 89 ? -1.718 -6.072 -16.412 1.00 86.94 89 THR A N 1
ATOM 739 C CA . THR A 1 89 ? -0.622 -6.603 -15.591 1.00 86.94 89 THR A CA 1
ATOM 740 C C . THR A 1 89 ? 0.428 -7.324 -16.435 1.00 86.94 89 THR A C 1
ATOM 742 O O . THR A 1 89 ? 1.607 -7.024 -16.311 1.00 86.94 89 THR A O 1
ATOM 745 N N . GLU A 1 90 ? 0.020 -8.176 -17.379 1.00 87.88 90 GLU A N 1
ATOM 746 C CA . GLU A 1 90 ? 0.941 -8.940 -18.239 1.00 87.88 90 GLU A CA 1
ATOM 747 C C . GLU A 1 90 ? 1.865 -8.061 -19.103 1.00 87.88 90 GLU A C 1
ATOM 749 O O . GLU A 1 90 ? 3.003 -8.439 -19.362 1.00 87.88 90 GLU A O 1
ATOM 754 N N . LEU A 1 91 ? 1.405 -6.877 -19.531 1.00 89.81 91 LEU A N 1
ATOM 755 C CA . LEU A 1 91 ? 2.235 -5.914 -20.271 1.00 89.81 91 LEU A CA 1
ATOM 756 C C . LEU A 1 91 ? 3.062 -5.025 -19.338 1.00 89.81 91 LEU A C 1
ATOM 758 O O . LEU A 1 91 ? 4.104 -4.505 -19.736 1.00 89.81 91 LEU A O 1
ATOM 762 N N . LEU A 1 92 ? 2.597 -4.844 -18.102 1.00 91.31 92 LEU A N 1
ATOM 763 C CA . LEU A 1 92 ? 3.287 -4.072 -17.082 1.00 91.31 92 LEU A CA 1
ATOM 764 C C . LEU A 1 92 ? 4.519 -4.803 -16.545 1.00 91.31 92 LEU A C 1
ATOM 766 O O . LEU A 1 92 ? 5.551 -4.162 -16.391 1.00 91.31 92 LEU A O 1
ATOM 770 N N . ARG A 1 93 ? 4.462 -6.127 -16.344 1.00 91.69 93 ARG A N 1
ATOM 771 C CA . ARG A 1 93 ? 5.604 -6.913 -15.830 1.00 91.69 93 ARG A CA 1
ATOM 772 C C . ARG A 1 93 ? 6.914 -6.686 -16.604 1.00 91.69 93 ARG A C 1
ATOM 774 O O . ARG A 1 93 ? 7.885 -6.248 -15.989 1.00 91.69 93 ARG A O 1
ATOM 781 N N . PRO A 1 94 ? 6.979 -6.913 -17.935 1.00 92.44 94 PRO A N 1
ATOM 782 C CA . PRO A 1 94 ? 8.218 -6.694 -18.681 1.00 92.44 94 PRO A CA 1
ATOM 783 C C . PRO A 1 94 ? 8.612 -5.211 -18.745 1.00 92.44 94 PRO A C 1
ATOM 785 O O . PRO A 1 94 ? 9.793 -4.899 -18.869 1.00 92.44 94 PRO A O 1
ATOM 788 N N . ALA A 1 95 ? 7.652 -4.284 -18.643 1.00 93.50 95 ALA A N 1
ATOM 789 C CA . ALA A 1 95 ? 7.951 -2.857 -18.557 1.00 93.50 95 ALA A CA 1
ATOM 790 C C . ALA A 1 95 ? 8.605 -2.485 -17.220 1.00 93.50 95 ALA A C 1
ATOM 792 O O . ALA A 1 95 ? 9.566 -1.725 -17.229 1.00 93.50 95 ALA A O 1
ATOM 793 N N . LEU A 1 96 ? 8.140 -3.040 -16.095 1.00 93.62 96 LEU A N 1
ATOM 794 C CA . LEU A 1 96 ? 8.744 -2.825 -14.777 1.00 93.62 96 LEU A CA 1
ATOM 795 C C . LEU A 1 96 ? 10.163 -3.391 -14.704 1.00 93.62 96 LEU A C 1
ATOM 797 O O . LEU A 1 96 ? 11.040 -2.711 -14.187 1.00 93.62 96 LEU A O 1
ATOM 801 N N . ALA A 1 97 ? 10.414 -4.570 -15.282 1.00 93.44 97 ALA A N 1
ATOM 802 C CA . ALA A 1 97 ? 11.758 -5.150 -15.332 1.00 93.44 97 ALA A CA 1
ATOM 803 C C . ALA A 1 97 ? 12.754 -4.240 -16.079 1.00 93.44 97 ALA A C 1
ATOM 805 O O . ALA A 1 97 ? 13.791 -3.868 -15.532 1.00 93.44 97 ALA A O 1
ATOM 806 N N . LEU A 1 98 ? 12.404 -3.790 -17.292 1.00 94.88 98 LEU A N 1
ATOM 807 C CA . LEU A 1 98 ? 13.248 -2.858 -18.051 1.00 94.88 98 LEU A CA 1
ATOM 808 C C . LEU A 1 98 ? 13.373 -1.496 -17.363 1.00 94.88 98 LEU A C 1
ATOM 810 O O . LEU A 1 98 ? 14.424 -0.860 -17.433 1.00 94.88 98 LEU A O 1
ATOM 814 N N . TRP A 1 99 ? 12.317 -1.032 -16.695 1.00 95.94 99 TRP A N 1
ATOM 815 C CA . TRP A 1 99 ? 12.343 0.230 -15.965 1.00 95.94 99 TRP A CA 1
ATOM 816 C C . TRP A 1 99 ? 13.256 0.152 -14.735 1.00 95.94 99 TRP A C 1
ATOM 818 O O . TRP A 1 99 ? 14.030 1.079 -14.495 1.00 95.94 99 TRP A O 1
ATOM 828 N N . TYR A 1 100 ? 13.234 -0.966 -14.011 1.00 95.31 100 TYR A N 1
ATOM 829 C CA . TYR A 1 100 ? 14.159 -1.242 -12.919 1.00 95.31 100 TYR A CA 1
ATOM 830 C C . TYR A 1 100 ? 15.611 -1.246 -13.408 1.00 95.31 100 TYR A C 1
ATOM 832 O O . TYR A 1 100 ? 16.449 -0.542 -12.843 1.00 95.31 100 TYR A O 1
ATOM 840 N N . ASP A 1 101 ? 15.905 -1.941 -14.509 1.00 94.94 101 ASP A N 1
ATOM 841 C CA . ASP A 1 101 ? 17.251 -1.953 -15.090 1.00 94.94 101 ASP A CA 1
ATOM 842 C C . ASP A 1 101 ? 17.707 -0.552 -15.518 1.00 94.94 101 ASP A C 1
ATOM 844 O O . ASP A 1 101 ? 18.839 -0.152 -15.235 1.00 94.94 101 ASP A O 1
ATOM 848 N N . CYS A 1 102 ? 16.821 0.239 -16.140 1.00 95.31 102 CYS A N 1
ATOM 849 C CA . CYS A 1 102 ? 17.101 1.645 -16.439 1.00 95.31 102 CYS A CA 1
ATOM 850 C C . CYS A 1 102 ? 17.475 2.427 -15.171 1.00 95.31 102 CYS A C 1
ATOM 852 O O . CYS A 1 102 ? 18.464 3.159 -15.174 1.00 95.31 102 CYS A O 1
ATOM 854 N N . ALA A 1 103 ? 16.697 2.277 -14.094 1.00 94.44 103 ALA A N 1
ATOM 855 C CA . ALA A 1 103 ? 16.926 2.981 -12.835 1.00 94.44 103 ALA A CA 1
ATOM 856 C C . ALA A 1 103 ? 18.282 2.605 -12.214 1.00 94.44 103 ALA A C 1
ATOM 858 O O . ALA A 1 103 ? 19.025 3.488 -11.779 1.00 94.44 103 ALA A O 1
ATOM 859 N N . ARG A 1 104 ? 18.667 1.320 -12.272 1.00 93.31 104 ARG A N 1
ATOM 860 C CA . ARG A 1 104 ? 20.000 0.862 -11.844 1.00 93.31 104 ARG A CA 1
ATOM 861 C C . ARG A 1 104 ? 21.119 1.486 -12.668 1.00 93.31 104 ARG A C 1
ATOM 863 O O . ARG A 1 104 ? 22.116 1.918 -12.095 1.00 93.31 104 ARG A O 1
ATOM 870 N N . HIS A 1 105 ? 20.968 1.554 -13.992 1.00 93.56 105 HIS A N 1
ATOM 871 C CA . HIS A 1 105 ? 21.970 2.165 -14.868 1.00 93.56 105 HIS A CA 1
ATOM 872 C C . HIS A 1 105 ? 22.144 3.669 -14.627 1.00 93.56 105 HIS A C 1
ATOM 874 O O . HIS A 1 105 ? 23.257 4.176 -14.753 1.00 93.56 105 HIS A O 1
ATOM 880 N N . LEU A 1 106 ? 21.071 4.366 -14.247 1.00 93.44 106 LEU A N 1
ATOM 881 C CA . LEU A 1 106 ? 21.105 5.782 -13.874 1.00 93.44 106 LEU A CA 1
ATOM 882 C C . LEU A 1 106 ? 21.568 6.025 -12.429 1.00 93.44 106 LEU A C 1
ATOM 884 O O . LEU A 1 106 ? 21.721 7.177 -12.032 1.00 93.44 106 LEU A O 1
ATOM 888 N N . ALA A 1 107 ? 21.797 4.959 -11.653 1.00 91.50 107 ALA A N 1
ATOM 889 C CA . ALA A 1 107 ? 22.043 5.013 -10.213 1.00 91.50 107 ALA A CA 1
ATOM 890 C C . ALA A 1 107 ? 20.941 5.764 -9.433 1.00 91.50 107 ALA A C 1
ATOM 892 O O . ALA A 1 107 ? 21.198 6.331 -8.371 1.00 91.50 107 ALA A O 1
ATOM 893 N N . ASP A 1 108 ? 19.704 5.741 -9.942 1.00 92.94 108 ASP A N 1
ATOM 894 C CA . ASP A 1 108 ? 18.536 6.295 -9.259 1.00 92.94 108 ASP A CA 1
ATOM 895 C C . ASP A 1 108 ? 17.967 5.245 -8.297 1.00 92.94 108 ASP A C 1
ATOM 897 O O . ASP A 1 108 ? 17.184 4.357 -8.658 1.00 92.94 108 ASP A O 1
ATOM 901 N N . ILE A 1 109 ? 18.428 5.321 -7.051 1.00 92.94 109 ILE A N 1
ATOM 902 C CA . ILE A 1 109 ? 18.082 4.364 -5.999 1.00 92.94 109 ILE A CA 1
ATOM 903 C C . ILE A 1 109 ? 16.619 4.531 -5.574 1.00 92.94 109 ILE A C 1
ATOM 905 O O . ILE A 1 109 ? 15.933 3.534 -5.367 1.00 92.94 109 ILE A O 1
ATOM 909 N N . GLU A 1 110 ? 16.111 5.763 -5.481 1.00 92.44 110 GLU A N 1
ATOM 910 C CA . GLU A 1 110 ? 14.727 6.019 -5.060 1.00 92.44 110 GLU A CA 1
ATOM 911 C C . GLU A 1 110 ? 13.730 5.452 -6.071 1.00 92.44 110 GLU A C 1
ATOM 913 O O . GLU A 1 110 ? 12.759 4.792 -5.688 1.00 92.44 110 GLU A O 1
ATOM 918 N N . LEU A 1 111 ? 13.996 5.653 -7.364 1.00 92.44 111 LEU A N 1
ATOM 919 C CA . LEU A 1 111 ? 13.205 5.049 -8.426 1.00 92.44 111 LEU A CA 1
ATOM 920 C C . LEU A 1 111 ? 13.303 3.521 -8.393 1.00 92.44 111 LEU A C 1
ATOM 922 O O . LEU A 1 111 ? 12.279 2.846 -8.492 1.00 92.44 111 LEU A O 1
ATOM 926 N N . SER A 1 112 ? 14.505 2.977 -8.186 1.00 93.62 112 SER A N 1
ATOM 927 C CA . SER A 1 112 ? 14.719 1.530 -8.067 1.00 93.62 112 SER A CA 1
ATOM 928 C C . SER A 1 112 ? 13.887 0.924 -6.930 1.00 93.62 112 SER A C 1
ATOM 930 O O . SER A 1 112 ? 13.229 -0.093 -7.134 1.00 93.62 112 SER A O 1
ATOM 932 N N . LEU A 1 113 ? 13.853 1.568 -5.755 1.00 93.81 113 LEU A N 1
ATOM 933 C CA . LEU A 1 113 ? 13.053 1.127 -4.606 1.00 93.81 113 LEU A CA 1
ATOM 934 C C . LEU A 1 113 ? 11.549 1.147 -4.912 1.00 93.81 113 LEU A C 1
ATOM 936 O O . LEU A 1 113 ? 10.848 0.199 -4.561 1.00 93.81 113 LEU A O 1
ATOM 940 N N . ARG A 1 114 ? 11.047 2.193 -5.588 1.00 93.25 114 ARG A N 1
ATOM 941 C CA . ARG A 1 114 ? 9.628 2.282 -5.982 1.00 93.25 114 ARG A CA 1
ATOM 942 C C . ARG A 1 114 ? 9.236 1.172 -6.956 1.00 93.25 114 ARG A C 1
ATOM 944 O O . ARG A 1 114 ? 8.195 0.551 -6.766 1.00 93.25 114 ARG A O 1
ATOM 951 N N . VAL A 1 115 ? 10.071 0.904 -7.962 1.00 93.94 115 VAL A N 1
ATOM 952 C CA . VAL A 1 115 ? 9.804 -0.152 -8.951 1.00 93.94 115 VAL A CA 1
ATOM 953 C C . VAL A 1 115 ? 9.872 -1.539 -8.302 1.00 93.94 115 VAL A C 1
ATOM 955 O O . VAL A 1 115 ? 8.965 -2.338 -8.510 1.00 93.94 115 VAL A O 1
ATOM 958 N N . LEU A 1 116 ? 10.870 -1.816 -7.452 1.00 94.12 116 LEU A N 1
ATOM 959 C CA . LEU A 1 116 ? 10.950 -3.085 -6.710 1.00 94.12 116 LEU A CA 1
ATOM 960 C C . LEU A 1 116 ? 9.729 -3.299 -5.814 1.00 94.12 116 LEU A C 1
ATOM 962 O O . LEU A 1 116 ? 9.152 -4.383 -5.791 1.00 94.12 116 LEU A O 1
ATOM 966 N N . ALA A 1 117 ? 9.306 -2.255 -5.105 1.00 93.00 117 ALA A N 1
ATOM 967 C CA . ALA A 1 117 ? 8.124 -2.308 -4.264 1.00 93.00 117 ALA A CA 1
ATOM 968 C C . ALA A 1 117 ? 6.831 -2.583 -5.052 1.00 93.00 117 ALA A C 1
ATOM 970 O O . ALA A 1 117 ? 5.947 -3.281 -4.559 1.00 93.00 117 ALA A O 1
ATOM 971 N N . GLU A 1 118 ? 6.721 -2.083 -6.281 1.00 92.25 118 GLU A N 1
ATOM 972 C CA . GLU A 1 118 ? 5.614 -2.418 -7.178 1.00 92.25 118 GLU A CA 1
ATOM 973 C C . GLU A 1 118 ? 5.704 -3.863 -7.684 1.00 92.25 118 GLU A C 1
ATOM 975 O O . GLU A 1 118 ? 4.698 -4.569 -7.720 1.00 92.25 118 GLU A O 1
ATOM 980 N N . MET A 1 119 ? 6.905 -4.351 -8.003 1.00 92.06 119 MET A N 1
ATOM 981 C CA . MET A 1 119 ? 7.116 -5.750 -8.392 1.00 92.06 119 MET A CA 1
ATOM 982 C C . MET A 1 119 ? 6.850 -6.737 -7.241 1.00 92.06 119 MET A C 1
ATOM 984 O O . MET A 1 119 ? 6.606 -7.916 -7.493 1.00 92.06 119 MET A O 1
ATOM 988 N N . LEU A 1 120 ? 6.824 -6.270 -5.985 1.00 91.25 120 LEU A N 1
ATOM 989 C CA . LEU A 1 120 ? 6.368 -7.058 -4.838 1.00 91.25 120 LEU A CA 1
ATOM 990 C C . LEU A 1 120 ? 4.852 -7.265 -4.801 1.00 91.25 120 LEU A C 1
ATOM 992 O O . LEU A 1 120 ? 4.405 -8.064 -3.984 1.00 91.25 120 LEU A O 1
ATOM 996 N N . VAL A 1 121 ? 4.043 -6.605 -5.627 1.00 90.06 121 VAL A N 1
ATOM 997 C CA . VAL A 1 121 ? 2.590 -6.831 -5.651 1.00 90.06 121 VAL A CA 1
ATOM 998 C C . VAL A 1 121 ? 2.269 -8.259 -6.137 1.00 90.06 121 VAL A C 1
ATOM 1000 O O . VAL A 1 121 ? 2.886 -8.734 -7.097 1.00 90.06 121 VAL A O 1
ATOM 1003 N N . PRO A 1 122 ? 1.305 -8.972 -5.514 1.00 86.50 122 PRO A N 1
ATOM 1004 C CA . PRO A 1 122 ? 0.869 -10.284 -5.986 1.00 86.50 122 PRO A CA 1
ATOM 1005 C C . PRO A 1 122 ? 0.499 -10.274 -7.473 1.00 86.50 122 PRO A C 1
ATOM 1007 O O . PRO A 1 122 ? -0.174 -9.370 -7.961 1.00 86.50 122 PRO A O 1
ATOM 1010 N N . GLY A 1 123 ? 0.971 -11.277 -8.212 1.00 84.75 123 GLY A N 1
ATOM 1011 C CA . GLY A 1 123 ? 0.724 -11.372 -9.649 1.00 84.75 123 GLY A CA 1
ATOM 1012 C C . GLY A 1 123 ? 1.586 -10.451 -10.522 1.00 84.75 123 GLY A C 1
ATOM 1013 O O . GLY A 1 123 ? 1.373 -10.445 -11.732 1.00 84.75 123 GLY A O 1
ATOM 1014 N N . MET A 1 124 ? 2.565 -9.707 -9.991 1.00 87.06 124 MET A N 1
ATOM 1015 C CA . MET A 1 124 ? 3.549 -8.984 -10.822 1.00 87.06 124 MET A CA 1
ATOM 1016 C C . MET A 1 124 ? 4.738 -9.839 -11.247 1.00 87.06 124 MET A C 1
ATOM 1018 O O . MET A 1 124 ? 5.235 -9.679 -12.352 1.00 87.06 124 MET A O 1
ATOM 1022 N N . THR A 1 125 ? 5.188 -10.766 -10.418 1.00 86.94 125 THR A N 1
ATOM 1023 C CA . THR A 1 125 ? 6.274 -11.699 -10.744 1.00 86.94 125 THR A CA 1
ATOM 1024 C C . THR A 1 125 ? 5.991 -13.051 -10.094 1.00 86.94 125 THR A C 1
ATOM 1026 O O . THR A 1 125 ? 5.008 -13.209 -9.360 1.00 86.94 125 THR A O 1
ATOM 1029 N N . GLY A 1 126 ? 6.799 -14.064 -10.416 1.00 86.62 126 GLY A N 1
ATOM 1030 C CA . GLY A 1 126 ? 6.655 -15.384 -9.800 1.00 86.62 126 GLY A CA 1
ATOM 1031 C C . GLY A 1 126 ? 6.963 -15.349 -8.293 1.00 86.62 126 GLY A C 1
ATOM 1032 O O . GLY A 1 126 ? 7.764 -14.520 -7.869 1.00 86.62 126 GLY A O 1
ATOM 1033 N N . PRO A 1 127 ? 6.398 -16.257 -7.474 1.00 84.81 127 PRO A N 1
ATOM 1034 C CA . PRO A 1 127 ? 6.659 -16.325 -6.031 1.00 84.81 127 PRO A CA 1
ATOM 1035 C C . PRO A 1 127 ? 8.140 -16.268 -5.627 1.00 84.81 127 PRO A C 1
ATOM 1037 O O . PRO A 1 127 ? 8.520 -15.468 -4.777 1.00 84.81 127 PRO A O 1
ATOM 1040 N N . GLU A 1 128 ? 8.989 -17.080 -6.266 1.00 87.38 128 GLU A N 1
ATOM 1041 C CA . GLU A 1 128 ? 10.432 -17.118 -5.976 1.00 87.38 128 GLU A CA 1
ATOM 1042 C C . GLU A 1 128 ? 11.127 -15.806 -6.358 1.00 87.38 128 GLU A C 1
ATOM 1044 O O . GLU A 1 128 ? 11.964 -15.293 -5.621 1.00 87.38 128 GLU A O 1
ATOM 1049 N N . GLU A 1 129 ? 10.741 -15.220 -7.492 1.00 90.19 129 GLU A N 1
ATOM 1050 C CA . GLU A 1 129 ? 11.268 -13.936 -7.948 1.00 90.19 129 GLU A CA 1
ATOM 1051 C C . GLU A 1 129 ? 10.861 -12.804 -6.997 1.00 90.19 129 GLU A C 1
ATOM 1053 O O . GLU A 1 129 ? 11.693 -11.971 -6.654 1.00 90.19 129 GLU A O 1
ATOM 1058 N N . ARG A 1 130 ? 9.622 -12.812 -6.487 1.00 90.69 130 ARG A N 1
ATOM 1059 C CA . ARG A 1 130 ? 9.159 -11.851 -5.474 1.00 90.69 130 ARG A CA 1
ATOM 1060 C C . ARG A 1 130 ? 9.941 -11.956 -4.169 1.00 90.69 130 ARG A C 1
ATOM 1062 O O . ARG A 1 130 ? 10.224 -10.928 -3.561 1.00 90.69 130 ARG A O 1
ATOM 1069 N N . MET A 1 131 ? 10.300 -13.167 -3.740 1.00 89.38 131 MET A N 1
ATOM 1070 C CA . MET A 1 131 ? 11.170 -13.347 -2.574 1.00 89.38 131 MET A CA 1
ATOM 1071 C C . MET A 1 131 ? 12.544 -12.707 -2.809 1.00 89.38 131 MET A C 1
ATOM 1073 O O . MET A 1 131 ? 12.984 -11.918 -1.975 1.00 89.38 131 MET A O 1
ATOM 1077 N N . ASN A 1 132 ? 13.164 -12.961 -3.967 1.00 92.00 132 ASN A N 1
ATOM 1078 C CA . ASN A 1 132 ? 14.446 -12.349 -4.339 1.00 92.00 132 ASN A CA 1
ATOM 1079 C C . ASN A 1 132 ? 14.349 -10.815 -4.407 1.00 92.00 132 ASN A C 1
ATOM 1081 O O . ASN A 1 132 ? 15.214 -10.120 -3.890 1.00 92.00 132 ASN A O 1
ATOM 1085 N N . ILE A 1 133 ? 13.260 -10.276 -4.967 1.00 93.31 133 ILE A N 1
ATOM 1086 C CA . ILE A 1 133 ? 12.980 -8.830 -5.004 1.00 93.31 133 ILE A CA 1
ATOM 1087 C C . ILE A 1 133 ? 12.880 -8.251 -3.586 1.00 93.31 133 ILE A C 1
ATOM 1089 O O . ILE A 1 133 ? 13.370 -7.150 -3.335 1.00 93.31 133 ILE A O 1
ATOM 1093 N N . GLY A 1 134 ? 12.260 -8.974 -2.650 1.00 91.81 134 GLY A N 1
ATOM 1094 C CA . GLY A 1 134 ? 12.177 -8.572 -1.245 1.00 91.81 134 GLY A CA 1
ATOM 1095 C C . GLY A 1 134 ? 13.548 -8.523 -0.566 1.00 91.81 134 GLY A C 1
ATOM 1096 O O . GLY A 1 134 ? 13.836 -7.577 0.169 1.00 91.81 134 GLY A O 1
ATOM 1097 N N . GLU A 1 135 ? 14.412 -9.501 -0.846 1.00 92.12 135 GLU A N 1
ATOM 1098 C CA . GLU A 1 135 ? 15.802 -9.513 -0.373 1.00 92.12 135 GLU A CA 1
ATOM 1099 C C . GLU A 1 135 ? 16.616 -8.365 -0.978 1.00 92.12 135 GLU A C 1
ATOM 1101 O O . GLU A 1 135 ? 17.287 -7.640 -0.240 1.00 92.12 135 GLU A O 1
ATOM 1106 N N . ASP A 1 136 ? 16.500 -8.147 -2.289 1.00 92.94 136 ASP A N 1
ATOM 1107 C CA . ASP A 1 136 ? 17.170 -7.064 -3.010 1.00 92.94 136 ASP A CA 1
ATOM 1108 C C . ASP A 1 136 ? 16.741 -5.688 -2.484 1.00 92.94 136 ASP A C 1
ATOM 1110 O O . ASP A 1 136 ? 17.589 -4.825 -2.245 1.00 92.94 136 ASP A O 1
ATOM 1114 N N . LEU A 1 137 ? 15.442 -5.488 -2.230 1.00 94.44 137 LEU A N 1
ATOM 1115 C CA . LEU A 1 137 ? 14.908 -4.264 -1.628 1.00 94.44 137 LEU A CA 1
ATOM 1116 C C . LEU A 1 137 ? 15.585 -3.985 -0.278 1.00 94.44 137 LEU A C 1
ATOM 1118 O O . LEU A 1 137 ? 16.112 -2.893 -0.055 1.00 94.44 137 LEU A O 1
ATOM 1122 N N . MET A 1 138 ? 15.619 -4.979 0.613 1.00 94.25 138 MET A N 1
ATOM 1123 C CA . MET A 1 138 ? 16.248 -4.831 1.928 1.00 94.25 138 MET A CA 1
ATOM 1124 C C . MET A 1 138 ? 17.769 -4.662 1.833 1.00 94.25 138 MET A C 1
ATOM 1126 O O . MET A 1 138 ? 18.355 -3.924 2.627 1.00 94.25 138 MET A O 1
ATOM 1130 N N . ALA A 1 139 ? 18.425 -5.312 0.871 1.00 94.06 139 ALA A N 1
ATOM 1131 C CA . ALA A 1 139 ? 19.857 -5.167 0.637 1.00 94.06 139 ALA A CA 1
ATOM 1132 C C . ALA A 1 139 ? 20.214 -3.747 0.172 1.00 94.06 139 ALA A C 1
ATOM 1134 O O . ALA A 1 139 ? 21.183 -3.166 0.670 1.00 94.06 139 ALA A O 1
ATOM 1135 N N . ILE A 1 140 ? 19.417 -3.155 -0.724 1.00 93.44 140 ILE A N 1
ATOM 1136 C CA . ILE A 1 140 ? 19.592 -1.766 -1.172 1.00 93.44 140 ILE A CA 1
ATOM 1137 C C . ILE A 1 140 ? 19.426 -0.808 0.009 1.00 93.44 140 ILE A C 1
ATOM 1139 O O . ILE A 1 140 ? 20.286 0.047 0.220 1.00 93.44 140 ILE A O 1
ATOM 1143 N N . LEU A 1 141 ? 18.385 -0.986 0.825 1.00 93.44 141 LEU A N 1
ATOM 1144 C CA . LEU A 1 141 ? 18.139 -0.137 1.995 1.00 93.44 141 LEU A CA 1
ATOM 1145 C C . LEU A 1 141 ? 19.278 -0.185 3.021 1.00 93.44 141 LEU A C 1
ATOM 1147 O O . LEU A 1 141 ? 19.620 0.838 3.604 1.00 93.44 141 LEU A O 1
ATOM 1151 N N . LYS A 1 142 ? 19.908 -1.349 3.207 1.00 93.19 142 LYS A N 1
ATOM 1152 C CA . LYS A 1 142 ? 21.040 -1.524 4.134 1.00 93.19 142 LYS A CA 1
ATOM 1153 C C . LYS A 1 142 ? 22.375 -1.016 3.591 1.00 93.19 142 LYS A C 1
ATOM 1155 O O . LYS A 1 142 ? 23.262 -0.697 4.377 1.00 93.19 142 LYS A O 1
ATOM 1160 N N . SER A 1 143 ? 22.555 -1.000 2.271 1.00 92.88 143 SER A N 1
ATOM 1161 C CA . SER A 1 143 ? 23.842 -0.676 1.631 1.00 92.88 143 SER A CA 1
ATOM 1162 C C . SER A 1 143 ? 23.937 0.752 1.094 1.00 92.88 143 SER A C 1
ATOM 1164 O O . SER A 1 143 ? 25.019 1.172 0.683 1.00 92.88 143 SER A O 1
ATOM 1166 N N . THR A 1 144 ? 22.836 1.504 1.095 1.00 92.31 144 THR A N 1
ATOM 1167 C CA . THR A 1 144 ? 22.765 2.839 0.490 1.00 92.31 144 THR A CA 1
ATOM 1168 C C . THR A 1 144 ? 22.125 3.860 1.427 1.00 92.31 144 THR A C 1
ATOM 1170 O O . THR A 1 144 ? 21.564 3.501 2.458 1.00 92.31 144 THR A O 1
ATOM 1173 N N . ALA A 1 145 ? 22.190 5.139 1.054 1.00 88.06 145 ALA A N 1
ATOM 1174 C CA . ALA A 1 145 ? 21.544 6.243 1.756 1.00 88.06 145 ALA A CA 1
ATOM 1175 C C . ALA A 1 145 ? 20.683 7.064 0.775 1.00 88.06 145 ALA A C 1
ATOM 1177 O O . ALA A 1 145 ? 21.016 7.127 -0.416 1.00 88.06 145 ALA A O 1
ATOM 1178 N N . PRO A 1 146 ? 19.585 7.681 1.244 1.00 88.31 146 PRO A N 1
ATOM 1179 C CA . PRO A 1 146 ? 18.700 8.487 0.413 1.00 88.31 146 PRO A CA 1
ATOM 1180 C C . PRO A 1 146 ? 19.404 9.728 -0.132 1.00 88.31 146 PRO A C 1
ATOM 1182 O O . PRO A 1 146 ? 20.121 10.430 0.580 1.00 88.31 146 PRO A O 1
ATOM 1185 N N . SER A 1 147 ? 19.141 10.044 -1.401 1.00 83.19 147 SER A N 1
ATOM 1186 C CA . SER A 1 147 ? 19.637 11.286 -2.011 1.00 83.19 147 SER A CA 1
ATOM 1187 C C . SER A 1 147 ? 18.857 12.506 -1.510 1.00 83.19 147 SER A C 1
ATOM 1189 O O . SER A 1 147 ? 19.411 13.599 -1.402 1.00 83.19 147 SER A O 1
ATOM 1191 N N . SER A 1 148 ? 17.586 12.309 -1.144 1.00 75.12 148 SER A N 1
ATOM 1192 C CA . SER A 1 148 ? 16.667 13.350 -0.661 1.00 75.12 148 SER A CA 1
ATOM 1193 C C . SER A 1 148 ? 16.735 13.611 0.857 1.00 75.12 148 SER A C 1
ATOM 1195 O O . SER A 1 148 ? 15.842 14.252 1.425 1.00 75.12 148 SER A O 1
ATOM 1197 N N . GLY A 1 149 ? 17.777 13.121 1.539 1.00 80.81 149 GLY A N 1
ATOM 1198 C CA . GLY A 1 149 ? 17.944 13.250 2.989 1.00 80.81 149 GLY A CA 1
ATOM 1199 C C . GLY A 1 149 ? 16.895 12.455 3.775 1.00 80.81 149 GLY A C 1
ATOM 1200 O O . GLY A 1 149 ? 16.605 11.313 3.449 1.00 80.81 149 GLY A O 1
ATOM 1201 N N . THR A 1 150 ? 16.297 13.050 4.810 1.00 80.69 150 THR A N 1
ATOM 1202 C CA . THR A 1 150 ? 15.362 12.365 5.729 1.00 80.69 150 THR A CA 1
ATOM 1203 C C . THR A 1 150 ? 13.902 12.351 5.265 1.00 80.69 150 THR A C 1
ATOM 1205 O O . THR A 1 150 ? 13.007 12.014 6.045 1.00 80.69 150 THR A O 1
ATOM 1208 N N . THR A 1 151 ? 13.626 12.755 4.023 1.00 87.06 151 THR A N 1
ATOM 1209 C CA . THR A 1 151 ? 12.254 12.777 3.504 1.00 87.06 151 THR A CA 1
ATOM 1210 C C . THR A 1 151 ? 11.759 11.352 3.218 1.00 87.06 151 THR A C 1
ATOM 1212 O O . THR A 1 151 ? 12.482 10.573 2.596 1.00 87.06 151 THR A O 1
ATOM 1215 N N . PRO A 1 152 ? 10.547 10.971 3.669 1.00 89.88 152 PRO A N 1
ATOM 1216 C CA . PRO A 1 152 ? 10.030 9.634 3.414 1.00 89.88 152 PRO A CA 1
ATOM 1217 C C . PRO A 1 152 ? 9.745 9.418 1.926 1.00 89.88 152 PRO A C 1
ATOM 1219 O O . PRO A 1 152 ? 9.083 10.238 1.284 1.00 89.88 152 PRO A O 1
ATOM 1222 N N . VAL A 1 153 ? 10.181 8.282 1.388 1.00 92.69 153 VAL A N 1
ATOM 1223 C CA . VAL A 1 153 ? 9.801 7.834 0.049 1.00 92.69 153 VAL A CA 1
ATOM 1224 C C . VAL A 1 153 ? 8.443 7.146 0.139 1.00 92.69 153 VAL A C 1
ATOM 1226 O O . VAL A 1 153 ? 8.318 6.040 0.663 1.00 92.69 153 VAL A O 1
ATOM 1229 N N . ILE A 1 154 ? 7.416 7.812 -0.381 1.00 92.50 154 ILE A N 1
ATOM 1230 C CA . ILE A 1 154 ? 6.053 7.278 -0.414 1.00 92.50 154 ILE A CA 1
ATOM 1231 C C . ILE A 1 154 ? 5.910 6.350 -1.625 1.00 92.50 154 ILE A C 1
ATOM 1233 O O . ILE A 1 154 ? 6.121 6.770 -2.766 1.00 92.50 154 ILE A O 1
ATOM 1237 N N . VAL A 1 155 ? 5.531 5.100 -1.371 1.00 92.00 155 VAL A N 1
ATOM 1238 C CA . VAL A 1 155 ? 5.220 4.086 -2.379 1.00 92.00 155 VAL A CA 1
ATOM 1239 C C . VAL A 1 155 ? 3.711 3.860 -2.393 1.00 92.00 155 VAL A C 1
ATOM 1241 O O . VAL A 1 155 ? 3.168 3.083 -1.609 1.00 92.00 155 VAL A O 1
ATOM 1244 N N . ASP A 1 156 ? 3.025 4.568 -3.285 1.00 87.12 156 ASP A N 1
ATOM 1245 C CA . ASP A 1 156 ? 1.582 4.424 -3.469 1.00 87.12 156 ASP A CA 1
ATOM 1246 C C . ASP A 1 156 ? 1.275 3.252 -4.412 1.00 87.12 156 ASP A C 1
ATOM 1248 O O . ASP A 1 156 ? 1.626 3.281 -5.592 1.00 87.12 156 ASP A O 1
ATOM 1252 N N . LEU A 1 157 ? 0.618 2.222 -3.875 1.00 85.50 157 LEU A N 1
ATOM 1253 C CA . LEU A 1 157 ? 0.206 1.020 -4.606 1.00 85.50 157 LEU A CA 1
ATOM 1254 C C . LEU A 1 157 ? -1.313 0.978 -4.863 1.00 85.50 157 LEU A C 1
ATOM 1256 O O . LEU A 1 157 ? -1.858 -0.083 -5.160 1.00 85.50 157 LEU A O 1
ATOM 1260 N N . SER A 1 158 ? -2.020 2.106 -4.738 1.00 80.62 158 SER A N 1
ATOM 1261 C CA . SER A 1 158 ? -3.488 2.163 -4.841 1.00 80.62 158 SER A CA 1
ATOM 1262 C C . SER A 1 158 ? -4.058 1.748 -6.203 1.00 80.62 158 SER A C 1
ATOM 1264 O O . SER A 1 158 ? -5.177 1.240 -6.259 1.00 80.62 158 SER A O 1
ATOM 1266 N N . ASP A 1 159 ? -3.294 1.895 -7.289 1.00 78.31 159 ASP A N 1
ATOM 1267 C CA . ASP A 1 159 ? -3.720 1.479 -8.632 1.00 78.31 159 ASP A CA 1
ATOM 1268 C C . ASP A 1 159 ? -3.569 -0.042 -8.887 1.00 78.31 159 ASP A C 1
ATOM 1270 O O . ASP A 1 159 ? -3.861 -0.523 -9.987 1.00 78.31 159 ASP A O 1
ATOM 1274 N N . HIS A 1 160 ? -3.105 -0.810 -7.896 1.00 76.25 160 HIS A N 1
ATOM 1275 C CA . HIS A 1 160 ? -2.784 -2.233 -8.018 1.00 76.25 160 HIS A CA 1
ATOM 1276 C C . HIS A 1 160 ? -3.724 -3.144 -7.222 1.00 76.25 160 HIS A C 1
ATOM 1278 O O . HIS A 1 160 ? -4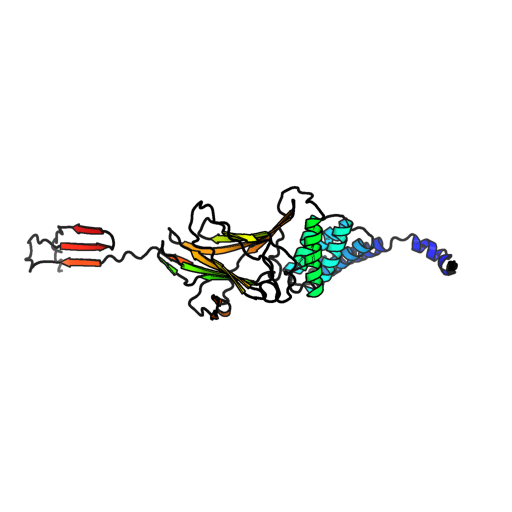.543 -2.699 -6.415 1.00 76.25 160 HIS A O 1
ATOM 1284 N N . GLU A 1 161 ? -3.591 -4.459 -7.430 1.00 75.12 161 GLU A N 1
ATOM 1285 C CA . GLU A 1 161 ? -4.096 -5.405 -6.438 1.00 75.12 161 GLU A CA 1
ATOM 1286 C C . GLU A 1 161 ? -3.402 -5.157 -5.090 1.00 75.12 161 GLU A C 1
ATOM 1288 O O . GLU A 1 161 ? -2.207 -4.851 -5.051 1.00 75.12 161 GLU A O 1
ATOM 1293 N N . PRO A 1 162 ? -4.143 -5.230 -3.975 1.00 80.19 162 PRO A N 1
ATOM 1294 C CA . PRO A 1 162 ? -3.605 -4.828 -2.691 1.00 80.19 162 PRO A CA 1
ATOM 1295 C C . PRO A 1 162 ? -2.514 -5.803 -2.238 1.00 80.19 162 PRO A C 1
ATOM 1297 O O . PRO A 1 162 ? -2.715 -7.016 -2.218 1.00 80.19 162 PRO A O 1
ATOM 1300 N N . LEU A 1 163 ? -1.366 -5.258 -1.823 1.00 87.62 163 LEU A N 1
ATOM 1301 C CA . LEU A 1 163 ? -0.270 -6.039 -1.240 1.00 87.62 163 LEU A CA 1
ATOM 1302 C C . LEU A 1 163 ? -0.693 -6.749 0.058 1.00 87.62 163 LEU A C 1
ATOM 1304 O O . LEU A 1 163 ? -0.227 -7.850 0.340 1.00 87.62 163 LEU A O 1
ATOM 1308 N N . PHE A 1 164 ? -1.584 -6.115 0.824 1.00 90.00 164 PHE A N 1
ATOM 1309 C CA . PHE A 1 164 ? -2.172 -6.654 2.045 1.00 90.00 164 PHE A CA 1
ATOM 1310 C C . PHE A 1 164 ? -3.694 -6.684 1.940 1.00 90.00 164 PHE A C 1
ATOM 1312 O O . PHE A 1 164 ? -4.311 -5.690 1.554 1.00 90.00 164 PHE A O 1
ATOM 1319 N N . ASP A 1 165 ? -4.315 -7.779 2.370 1.00 89.25 165 ASP A N 1
ATOM 1320 C CA . ASP A 1 165 ? -5.758 -7.810 2.608 1.00 89.25 165 ASP A CA 1
ATOM 1321 C C . ASP A 1 165 ? -6.036 -7.320 4.036 1.00 89.25 165 ASP A C 1
ATOM 1323 O O . ASP A 1 165 ? -5.704 -7.985 5.024 1.00 89.25 165 ASP A O 1
ATOM 1327 N N . ILE A 1 166 ? -6.592 -6.109 4.133 1.00 91.62 166 ILE A N 1
ATOM 1328 C CA . ILE A 1 166 ? -6.850 -5.398 5.387 1.00 91.62 166 ILE A CA 1
ATOM 1329 C C . ILE A 1 166 ? -8.354 -5.372 5.634 1.00 91.62 166 ILE A C 1
ATOM 1331 O O . ILE A 1 166 ? -9.110 -4.725 4.913 1.00 91.62 166 ILE A O 1
ATOM 1335 N N . SER A 1 167 ? -8.780 -6.051 6.693 1.00 91.12 167 SER A N 1
ATOM 1336 C CA . SER A 1 167 ? -10.188 -6.232 7.038 1.00 91.12 167 SER A CA 1
ATOM 1337 C C . SER A 1 167 ? -10.470 -5.729 8.459 1.00 91.12 167 SER A C 1
ATOM 1339 O O . SER A 1 167 ? -10.307 -6.488 9.422 1.00 91.12 167 SER A O 1
ATOM 1341 N N . PRO A 1 168 ? -10.891 -4.460 8.635 1.00 91.88 168 PRO A N 1
ATOM 1342 C CA . PRO A 1 168 ? -11.374 -3.969 9.919 1.00 91.88 168 PRO A CA 1
ATOM 1343 C C . PRO A 1 168 ? -12.778 -4.510 10.213 1.00 91.88 168 PRO A C 1
ATOM 1345 O O . PRO A 1 168 ? -13.641 -4.584 9.339 1.00 91.88 168 PRO A O 1
ATOM 1348 N N . THR A 1 169 ? -13.021 -4.889 11.460 1.00 92.50 169 THR A N 1
ATOM 1349 C CA . THR A 1 169 ? -14.309 -5.390 11.937 1.00 92.50 169 THR A CA 1
ATOM 1350 C C . THR A 1 169 ? -14.565 -4.891 13.354 1.00 92.50 169 THR A C 1
ATOM 1352 O O . THR A 1 169 ? -13.851 -5.236 14.290 1.00 92.50 169 THR A O 1
ATOM 1355 N N . PHE A 1 170 ? -15.618 -4.104 13.524 1.00 92.12 170 PHE A N 1
ATOM 1356 C CA . PHE A 1 170 ? -16.227 -3.766 14.804 1.00 92.12 170 PHE A CA 1
ATOM 1357 C C . PHE A 1 170 ? -17.261 -4.826 15.167 1.00 92.12 170 PHE A C 1
ATOM 1359 O O . PHE A 1 170 ? -17.974 -5.339 14.299 1.00 92.12 170 PHE A O 1
ATOM 1366 N N . TRP A 1 171 ? -17.353 -5.144 16.457 1.00 91.75 171 TRP A N 1
ATOM 1367 C CA . TRP A 1 171 ? -18.264 -6.173 16.962 1.00 91.75 171 TRP A CA 1
ATOM 1368 C C . TRP A 1 171 ? -19.745 -5.853 16.701 1.00 91.75 171 TRP A C 1
ATOM 1370 O O . TRP A 1 171 ? -20.553 -6.765 16.544 1.00 91.75 171 TRP A O 1
ATOM 1380 N N . GLN A 1 172 ? -20.088 -4.564 16.639 1.00 89.56 172 GLN A N 1
ATOM 1381 C CA . GLN A 1 172 ? -21.439 -4.057 16.403 1.00 89.56 172 GLN A CA 1
ATOM 1382 C C . GLN A 1 172 ? -21.407 -2.770 15.567 1.00 89.56 172 GLN A C 1
ATOM 1384 O O . GLN A 1 172 ? -20.422 -2.033 15.590 1.00 89.56 172 GLN A O 1
ATOM 1389 N N . ALA A 1 173 ? -22.496 -2.487 14.847 1.00 90.69 173 ALA A N 1
ATOM 1390 C CA . ALA A 1 173 ? -22.609 -1.321 13.963 1.00 90.69 173 ALA A CA 1
ATOM 1391 C C . ALA A 1 173 ? -22.970 -0.013 14.685 1.00 90.69 173 ALA A C 1
ATOM 1393 O O . ALA A 1 173 ? -22.717 1.064 14.154 1.00 90.69 173 ALA A O 1
ATOM 1394 N N . THR A 1 174 ? -23.565 -0.083 15.878 1.00 91.69 174 THR A N 1
ATOM 1395 C CA . THR A 1 174 ? -24.004 1.098 16.636 1.00 91.69 174 THR A CA 1
ATOM 1396 C C . THR A 1 174 ? -23.738 0.933 18.124 1.00 91.69 174 THR A C 1
ATOM 1398 O O . THR A 1 174 ? -23.903 -0.165 18.656 1.00 91.69 174 THR A O 1
ATOM 1401 N N . SER A 1 175 ? -23.380 2.015 18.810 1.00 92.81 175 SER A N 1
ATOM 1402 C CA . SER A 1 175 ? -23.167 2.025 20.260 1.00 92.81 175 SER A CA 1
ATOM 1403 C C . SER A 1 175 ? -23.545 3.375 20.872 1.00 92.81 175 SER A C 1
ATOM 1405 O O . SER A 1 175 ? -23.408 4.398 20.203 1.00 92.81 175 SER A O 1
ATOM 1407 N N . PRO A 1 176 ? -24.004 3.435 22.130 1.00 92.19 176 PRO A N 1
ATOM 1408 C CA . PRO A 1 176 ? -24.089 4.688 22.869 1.00 92.19 176 PRO A CA 1
ATOM 1409 C C . PRO A 1 176 ? -22.722 5.379 22.987 1.00 92.19 176 PRO A C 1
ATOM 1411 O O . PRO A 1 176 ? -21.689 4.714 23.088 1.00 92.19 176 PRO A O 1
ATOM 1414 N N . VAL A 1 177 ? -22.708 6.716 22.999 1.00 91.38 177 VAL A N 1
ATOM 1415 C CA . VAL A 1 177 ? -21.493 7.493 23.321 1.00 91.38 177 VAL A CA 1
ATOM 1416 C C . VAL A 1 177 ? -20.939 7.107 24.697 1.00 91.38 177 VAL A C 1
ATOM 1418 O O . VAL A 1 177 ? -21.700 6.824 25.622 1.00 91.38 177 VAL A O 1
ATOM 1421 N N . ASN A 1 178 ? -19.614 7.148 24.839 1.00 88.56 178 ASN A N 1
ATOM 1422 C CA . ASN A 1 178 ? -18.851 6.721 26.019 1.00 88.56 178 ASN A CA 1
ATOM 1423 C C . ASN A 1 178 ? -18.924 5.218 26.359 1.00 88.56 178 ASN A C 1
ATOM 1425 O O . ASN A 1 178 ? -18.402 4.814 27.398 1.00 88.56 178 ASN A O 1
ATOM 1429 N N . GLU A 1 179 ? -19.526 4.381 25.511 1.00 92.06 179 GLU A N 1
ATOM 1430 C CA . GLU A 1 179 ? -19.405 2.925 25.628 1.00 92.06 179 GLU A CA 1
ATOM 1431 C C . GLU A 1 179 ? -18.231 2.395 24.799 1.00 92.06 179 GLU A C 1
ATOM 1433 O O . GLU A 1 179 ? -17.886 2.932 23.748 1.00 92.06 179 GLU A O 1
ATOM 1438 N N . GLN A 1 180 ? -17.606 1.322 25.282 1.00 94.12 180 GLN A N 1
ATOM 1439 C CA . GLN A 1 180 ? -16.488 0.685 24.596 1.00 94.12 180 GLN A CA 1
ATOM 1440 C C . GLN A 1 180 ? -16.997 -0.351 23.598 1.00 94.12 180 GLN A C 1
ATOM 1442 O O . GLN A 1 180 ? -17.731 -1.271 23.960 1.00 94.12 180 GLN A O 1
ATOM 1447 N N . VAL A 1 181 ? -16.552 -0.232 22.351 1.00 94.31 181 VAL A N 1
ATOM 1448 C CA . VAL A 1 181 ? -16.883 -1.163 21.273 1.00 94.31 181 VAL A CA 1
ATOM 1449 C C . VAL A 1 181 ? -15.643 -1.958 20.888 1.00 94.31 181 VAL A C 1
ATOM 1451 O O . VAL A 1 181 ? -14.674 -1.365 20.405 1.00 94.31 181 VAL A O 1
ATOM 1454 N N . PRO A 1 182 ? -15.653 -3.292 21.045 1.00 95.50 182 PRO A N 1
ATOM 1455 C CA . PRO A 1 182 ? -14.554 -4.131 20.598 1.00 95.50 182 PRO A CA 1
ATOM 1456 C C . PRO A 1 182 ? -14.365 -4.067 19.081 1.00 95.50 182 PRO A C 1
ATOM 1458 O O . PRO A 1 182 ? -15.334 -4.095 18.316 1.00 95.50 182 PRO A O 1
ATOM 1461 N N . PHE A 1 183 ? -13.109 -4.060 18.645 1.00 94.44 183 PHE A N 1
ATOM 1462 C CA . PHE A 1 183 ? -12.744 -4.122 17.234 1.00 94.44 183 PHE A CA 1
ATOM 1463 C C . PHE A 1 183 ? -11.577 -5.080 16.988 1.00 94.44 183 PHE A C 1
ATOM 1465 O O . PHE A 1 183 ? -10.784 -5.376 17.886 1.00 94.44 183 PHE A O 1
ATOM 1472 N N . GLN A 1 184 ? -11.472 -5.533 15.742 1.00 95.19 184 GLN A N 1
ATOM 1473 C CA . GLN A 1 184 ? -10.331 -6.254 15.197 1.00 95.19 184 GLN A CA 1
ATOM 1474 C C . GLN A 1 184 ? -9.944 -5.682 13.837 1.00 95.19 184 GLN A C 1
ATOM 1476 O O . GLN A 1 184 ? -10.804 -5.300 13.051 1.00 95.19 184 GLN A O 1
ATOM 1481 N N . ILE A 1 185 ? -8.650 -5.651 13.544 1.00 94.19 185 ILE A N 1
ATOM 1482 C CA . ILE A 1 185 ? -8.105 -5.344 12.224 1.00 94.19 185 ILE A CA 1
ATOM 1483 C C . ILE A 1 185 ? -7.249 -6.537 11.832 1.00 94.19 185 ILE A C 1
ATOM 1485 O O . ILE A 1 185 ? -6.181 -6.749 12.408 1.00 94.19 185 ILE A O 1
ATOM 1489 N N . ALA A 1 186 ? -7.748 -7.338 10.894 1.00 93.69 186 ALA A N 1
ATOM 1490 C CA . ALA A 1 186 ? -6.993 -8.443 10.325 1.00 93.69 186 ALA A CA 1
ATOM 1491 C C . ALA A 1 186 ? -6.180 -7.937 9.129 1.00 93.69 186 ALA A C 1
ATOM 1493 O O . ALA A 1 186 ? -6.743 -7.343 8.212 1.00 93.69 186 ALA A O 1
ATOM 1494 N N . ILE A 1 187 ? -4.871 -8.170 9.156 1.00 93.94 187 ILE A N 1
ATOM 1495 C CA . ILE A 1 187 ? -3.913 -7.806 8.114 1.00 93.94 187 ILE A CA 1
ATOM 1496 C C . ILE A 1 187 ? -3.276 -9.097 7.609 1.00 93.94 187 ILE A C 1
ATOM 1498 O O . ILE A 1 187 ? -2.462 -9.720 8.300 1.00 93.94 187 ILE A O 1
ATOM 1502 N N . ARG A 1 188 ? -3.665 -9.507 6.406 1.00 91.56 188 ARG A N 1
ATOM 1503 C CA . ARG A 1 188 ? -3.145 -10.701 5.740 1.00 91.56 188 ARG A CA 1
ATOM 1504 C C . ARG A 1 188 ? -2.127 -10.303 4.685 1.00 91.56 188 ARG A C 1
ATOM 1506 O O . ARG A 1 188 ? -2.386 -9.404 3.886 1.00 91.56 188 ARG A O 1
ATOM 1513 N N . GLY A 1 189 ? -0.981 -10.973 4.706 1.00 88.94 189 GLY A N 1
ATOM 1514 C CA . GLY A 1 189 ? 0.015 -10.854 3.649 1.00 88.94 189 GLY A CA 1
ATOM 1515 C C . GLY A 1 189 ? -0.329 -11.733 2.439 1.00 88.94 189 GLY A C 1
ATOM 1516 O O . GLY A 1 189 ? -1.295 -12.496 2.479 1.00 88.94 189 GLY A O 1
ATOM 1517 N N . PRO A 1 190 ? 0.474 -11.657 1.369 1.00 86.94 190 PRO A N 1
ATOM 1518 C CA . PRO A 1 190 ? 0.381 -12.547 0.216 1.00 86.94 190 PRO A CA 1
ATOM 1519 C C . PRO A 1 190 ? 0.556 -14.031 0.587 1.00 86.94 190 PRO A C 1
ATOM 1521 O O . PRO A 1 190 ? 1.421 -14.380 1.393 1.00 86.94 190 PRO A O 1
ATOM 1524 N N . GLU A 1 191 ? -0.208 -14.916 -0.060 1.00 85.00 191 GLU A N 1
ATOM 1525 C CA . GLU A 1 191 ? -0.197 -16.378 0.176 1.00 85.00 191 GLU A CA 1
ATOM 1526 C C . GLU A 1 191 ? 1.107 -17.075 -0.250 1.00 85.00 191 GLU A C 1
ATOM 1528 O O . GLU A 1 191 ? 1.299 -18.265 -0.011 1.00 85.00 191 GLU A O 1
ATOM 1533 N N . ASP A 1 192 ? 2.024 -16.363 -0.901 1.00 84.75 192 ASP A N 1
ATOM 1534 C CA . ASP A 1 192 ? 3.270 -16.919 -1.419 1.00 84.75 192 ASP A CA 1
ATOM 1535 C C . ASP A 1 192 ? 4.494 -16.654 -0.531 1.00 84.75 192 ASP A C 1
ATOM 1537 O O . ASP A 1 192 ? 5.575 -17.163 -0.813 1.00 84.75 192 ASP A O 1
ATOM 1541 N N . GLY A 1 193 ? 4.334 -15.908 0.567 1.00 83.31 193 GLY A N 1
ATOM 1542 C CA . GLY A 1 193 ? 5.408 -15.661 1.533 1.00 83.31 193 GLY A CA 1
ATOM 1543 C C . GLY A 1 193 ? 6.494 -14.690 1.053 1.00 83.31 193 GLY A C 1
ATOM 1544 O O . GLY A 1 193 ? 7.531 -14.572 1.708 1.00 83.31 193 GLY A O 1
ATOM 1545 N N . ALA A 1 194 ? 6.263 -13.956 -0.041 1.00 85.75 194 ALA A N 1
ATOM 1546 C CA . ALA A 1 194 ? 7.205 -12.971 -0.584 1.00 85.75 194 ALA A CA 1
ATOM 1547 C C . ALA A 1 194 ? 7.624 -11.882 0.424 1.00 85.75 194 ALA A C 1
ATOM 1549 O O . ALA A 1 194 ? 8.714 -11.325 0.337 1.00 85.75 194 ALA A O 1
ATOM 1550 N N . LEU A 1 195 ? 6.768 -11.590 1.407 1.00 90.38 195 LEU A N 1
ATOM 1551 C CA . LEU A 1 195 ? 7.013 -10.575 2.435 1.00 90.38 195 LEU A CA 1
ATOM 1552 C C . LEU A 1 195 ? 7.724 -11.116 3.685 1.00 90.38 195 LEU A C 1
ATOM 1554 O O . LEU A 1 195 ? 7.878 -10.386 4.663 1.00 90.38 195 LEU A O 1
ATOM 1558 N N . SER A 1 196 ? 8.182 -12.369 3.670 1.00 88.81 196 SER A N 1
ATOM 1559 C CA . SER A 1 196 ? 8.921 -12.965 4.793 1.00 88.81 196 SER A CA 1
ATOM 1560 C C . SER A 1 196 ? 10.282 -12.296 5.024 1.00 88.81 196 SER A C 1
ATOM 1562 O O . SER A 1 196 ? 10.736 -12.192 6.166 1.00 88.81 196 SER A O 1
ATOM 1564 N N . GLN A 1 197 ? 10.900 -11.798 3.947 1.00 87.19 197 GLN A N 1
ATOM 1565 C CA . GLN A 1 197 ? 12.200 -11.116 3.966 1.00 87.19 197 GLN A CA 1
ATOM 1566 C C . GLN A 1 197 ? 12.089 -9.602 4.177 1.00 87.19 197 GLN A C 1
ATOM 1568 O O . GLN A 1 197 ? 13.072 -8.957 4.540 1.00 87.19 197 GLN A O 1
ATOM 1573 N N . VAL A 1 198 ? 10.898 -9.028 3.987 1.00 92.12 198 VAL A N 1
ATOM 1574 C CA . VAL A 1 198 ? 10.665 -7.585 4.106 1.00 92.12 198 VAL A CA 1
ATOM 1575 C C . VAL A 1 198 ? 10.339 -7.240 5.557 1.00 92.12 198 VAL A C 1
ATOM 1577 O O . VAL A 1 198 ? 9.269 -7.567 6.068 1.00 92.12 198 VAL A O 1
ATOM 1580 N N . GLU A 1 199 ? 11.272 -6.572 6.236 1.00 92.62 199 GLU A N 1
ATOM 1581 C CA . GLU A 1 199 ? 11.099 -6.141 7.623 1.00 92.62 199 GLU A CA 1
ATOM 1582 C C . GLU A 1 199 ? 10.474 -4.746 7.682 1.00 92.62 199 GLU A C 1
ATOM 1584 O O . GLU A 1 199 ? 11.152 -3.730 7.532 1.00 92.62 199 GLU A O 1
ATOM 1589 N N . PHE A 1 200 ? 9.171 -4.690 7.944 1.00 95.19 200 PHE A N 1
ATOM 1590 C CA . PHE A 1 200 ? 8.504 -3.425 8.229 1.00 95.19 200 PHE A CA 1
ATOM 1591 C C . PHE A 1 200 ? 8.853 -2.983 9.644 1.00 95.19 200 PHE A C 1
ATOM 1593 O O . PHE A 1 200 ? 8.676 -3.747 10.582 1.00 95.19 200 PHE A O 1
ATOM 1600 N N . SER A 1 201 ? 9.321 -1.749 9.818 1.00 95.44 201 SER A N 1
ATOM 1601 C CA . SER A 1 201 ? 9.691 -1.188 11.119 1.00 95.44 201 SER A CA 1
ATOM 1602 C C . SER A 1 201 ? 8.478 -0.815 11.967 1.00 95.44 201 SER A C 1
ATOM 1604 O O . SER A 1 201 ? 8.542 -0.891 13.195 1.00 95.44 201 SER A O 1
ATOM 1606 N N . SER A 1 202 ? 7.384 -0.380 11.332 1.00 96.19 202 SER A N 1
ATOM 1607 C CA . SER A 1 202 ? 6.146 -0.033 12.031 1.00 96.19 202 SER A CA 1
ATOM 1608 C C . SER A 1 202 ? 4.905 -0.116 11.138 1.00 96.19 202 SER A C 1
ATOM 1610 O O . SER A 1 202 ? 4.998 -0.007 9.916 1.00 96.19 202 SER A O 1
ATOM 1612 N N . ILE A 1 203 ? 3.735 -0.248 11.762 1.00 96.19 203 ILE A N 1
ATOM 1613 C CA . ILE A 1 203 ? 2.417 -0.040 11.152 1.00 96.19 203 ILE A CA 1
ATOM 1614 C C . ILE A 1 203 ? 1.724 1.093 11.897 1.00 96.19 203 ILE A C 1
ATOM 1616 O O . ILE A 1 203 ? 1.621 1.034 13.120 1.00 96.19 203 ILE A O 1
ATOM 1620 N N . ASP A 1 204 ? 1.180 2.052 11.159 1.00 94.88 204 ASP A N 1
ATOM 1621 C CA . ASP A 1 204 ? 0.320 3.105 11.687 1.00 94.88 204 ASP A CA 1
ATOM 1622 C C . ASP A 1 204 ? -1.117 2.906 11.209 1.00 94.88 204 ASP A C 1
ATOM 1624 O O . ASP A 1 204 ? -1.381 2.839 10.010 1.00 94.88 204 ASP A O 1
ATOM 1628 N N . VAL A 1 205 ? -2.061 2.849 12.143 1.00 94.69 205 VAL A N 1
ATOM 1629 C CA . VAL A 1 205 ? -3.496 2.760 11.874 1.00 94.69 205 VAL A CA 1
ATOM 1630 C C . VAL A 1 205 ? -4.147 4.079 12.259 1.00 94.69 205 VAL A C 1
ATOM 1632 O O . VAL A 1 205 ? -4.093 4.493 13.420 1.00 94.69 205 VAL A O 1
ATOM 1635 N N . LYS A 1 206 ? -4.795 4.723 11.290 1.00 93.19 206 LYS A N 1
ATOM 1636 C CA . LYS A 1 206 ? -5.532 5.970 11.489 1.00 93.19 206 LYS A CA 1
ATOM 1637 C C . LYS A 1 206 ? -7.032 5.710 11.462 1.00 93.19 206 LYS A C 1
ATOM 1639 O O . LYS A 1 206 ? -7.525 4.973 10.606 1.00 93.19 206 LYS A O 1
ATOM 1644 N N . PHE A 1 207 ? -7.757 6.329 12.386 1.00 91.81 207 PHE A N 1
ATOM 1645 C CA . PHE A 1 207 ? -9.206 6.206 12.498 1.00 91.81 207 PHE A CA 1
ATOM 1646 C C . PHE A 1 207 ? -9.894 7.510 12.087 1.00 91.81 207 PHE A C 1
ATOM 1648 O O . PHE A 1 207 ? -9.436 8.603 12.407 1.00 91.81 207 PHE A O 1
ATOM 1655 N N . VAL A 1 208 ? -11.041 7.396 11.423 1.00 90.88 208 VAL A N 1
ATOM 1656 C CA . VAL A 1 208 ? -12.010 8.491 11.308 1.00 90.88 208 VAL A CA 1
ATOM 1657 C C . VAL A 1 208 ? -12.751 8.610 12.639 1.00 90.88 208 VAL A C 1
ATOM 1659 O O . VAL A 1 208 ? -13.074 7.597 13.255 1.00 90.88 208 VAL A O 1
ATOM 1662 N N . GLY A 1 209 ? -13.023 9.834 13.090 1.00 84.69 209 GLY A N 1
ATOM 1663 C CA . GLY A 1 209 ? -13.803 10.090 14.309 1.00 84.69 209 GLY A CA 1
ATOM 1664 C C . GLY A 1 209 ? -13.013 9.981 15.619 1.00 84.69 209 GLY A C 1
ATOM 1665 O O . GLY A 1 209 ? -13.517 10.400 16.660 1.00 84.69 209 GLY A O 1
ATOM 1666 N N . VAL A 1 210 ? -11.765 9.502 15.571 1.00 84.81 210 VAL A N 1
ATOM 1667 C CA . VAL A 1 210 ? -10.832 9.499 16.703 1.00 84.81 210 VAL A CA 1
ATOM 1668 C C . VAL A 1 210 ? -9.526 10.151 16.265 1.00 84.81 210 VAL A C 1
ATOM 1670 O O . VAL A 1 210 ? -8.851 9.644 15.375 1.00 84.81 210 VAL A O 1
ATOM 1673 N N . ASP A 1 211 ? -9.156 11.265 16.898 1.00 83.44 211 ASP A N 1
ATOM 1674 C CA . ASP A 1 211 ? -7.896 11.971 16.625 1.00 83.44 211 ASP A CA 1
ATOM 1675 C C . ASP A 1 211 ? -6.717 11.260 17.309 1.00 83.44 211 ASP A C 1
ATOM 1677 O O . ASP A 1 211 ? -6.138 11.737 18.285 1.00 83.44 211 ASP A O 1
ATOM 1681 N N . ARG A 1 212 ? -6.452 10.027 16.866 1.00 83.44 212 ARG A N 1
ATOM 1682 C CA . ARG A 1 212 ? -5.382 9.169 17.372 1.00 83.44 212 ARG A CA 1
ATOM 1683 C C . ARG A 1 212 ? -4.877 8.242 16.275 1.00 83.44 212 ARG A C 1
ATOM 1685 O O . ARG A 1 212 ? -5.657 7.543 15.628 1.00 83.44 212 ARG A O 1
ATOM 1692 N N . THR A 1 213 ? -3.557 8.181 16.144 1.00 89.50 213 THR A N 1
ATOM 1693 C CA . THR A 1 213 ? -2.868 7.159 15.352 1.00 89.50 213 THR A CA 1
ATOM 1694 C C . THR A 1 213 ? -2.394 6.055 16.286 1.00 89.50 213 THR A C 1
ATOM 1696 O O . THR A 1 213 ? -1.759 6.315 17.307 1.00 89.50 213 THR A O 1
ATOM 1699 N N . LEU A 1 214 ? -2.729 4.816 15.953 1.00 91.12 214 LEU A N 1
ATOM 1700 C CA . LEU A 1 214 ? -2.218 3.636 16.633 1.00 91.12 214 LEU A CA 1
ATOM 1701 C C . LEU A 1 214 ? -0.963 3.159 15.900 1.00 91.12 214 LEU A C 1
ATOM 1703 O O . LEU A 1 214 ? -1.064 2.742 14.750 1.00 91.12 214 LEU A O 1
ATOM 1707 N N . THR A 1 215 ? 0.186 3.175 16.572 1.00 93.25 215 THR A N 1
ATOM 1708 C CA . THR A 1 215 ? 1.456 2.694 16.012 1.00 93.25 215 THR A CA 1
ATOM 1709 C C . THR A 1 215 ? 1.869 1.376 16.659 1.00 93.25 215 THR A C 1
ATOM 1711 O O . THR A 1 215 ? 1.871 1.242 17.883 1.00 93.25 215 THR A O 1
ATOM 1714 N N . ILE A 1 216 ? 2.226 0.399 15.827 1.00 94.94 216 ILE A N 1
ATOM 1715 C CA . ILE A 1 216 ? 2.796 -0.889 16.226 1.00 94.94 216 ILE A CA 1
ATOM 1716 C C . ILE A 1 216 ? 4.206 -0.977 15.651 1.00 94.94 216 ILE A C 1
ATOM 1718 O O . ILE A 1 216 ? 4.377 -0.787 14.451 1.00 94.94 216 ILE A O 1
ATOM 1722 N N . TYR A 1 217 ? 5.203 -1.288 16.474 1.00 95.06 217 TYR A N 1
ATOM 1723 C CA . TYR A 1 217 ? 6.606 -1.404 16.073 1.00 95.06 217 TYR A CA 1
ATOM 1724 C C . TYR A 1 217 ? 7.046 -2.856 15.875 1.00 95.06 217 TYR A C 1
ATOM 1726 O O . TYR A 1 217 ? 6.510 -3.781 16.490 1.00 95.06 217 TYR A O 1
ATOM 1734 N N . HIS A 1 218 ? 8.062 -3.061 15.040 1.00 94.19 218 HIS A N 1
ATOM 1735 C CA . HIS A 1 218 ? 8.661 -4.374 14.835 1.00 94.19 218 HIS A CA 1
ATOM 1736 C C . HIS A 1 218 ? 9.436 -4.855 16.063 1.00 94.19 218 HIS A C 1
ATOM 1738 O O . HIS A 1 218 ? 10.322 -4.166 16.570 1.00 94.19 218 HIS A O 1
ATOM 1744 N N . ALA A 1 219 ? 9.154 -6.077 16.505 1.00 91.19 219 ALA A N 1
ATOM 1745 C CA . ALA A 1 219 ? 9.942 -6.771 17.513 1.00 91.19 219 ALA A CA 1
ATOM 1746 C C . ALA A 1 219 ? 11.170 -7.436 16.861 1.00 91.19 219 ALA A C 1
ATOM 1748 O O . ALA A 1 219 ? 11.057 -8.531 16.307 1.00 91.19 219 ALA A O 1
ATOM 1749 N N . LYS A 1 220 ? 12.342 -6.792 16.958 1.00 75.25 220 LYS A N 1
ATOM 1750 C CA . LYS A 1 220 ? 13.603 -7.232 16.319 1.00 75.25 220 LYS A CA 1
ATOM 1751 C C . LYS A 1 220 ? 14.046 -8.659 16.676 1.00 75.25 220 LYS A C 1
ATOM 1753 O O . LYS A 1 220 ? 14.651 -9.324 15.844 1.00 75.25 220 LYS A O 1
ATOM 1758 N N . ASP A 1 221 ? 13.688 -9.148 17.864 1.00 67.31 221 ASP A N 1
ATOM 1759 C CA . ASP A 1 221 ? 14.067 -10.486 18.352 1.00 67.31 221 ASP A CA 1
ATOM 1760 C C . ASP A 1 221 ? 12.951 -11.538 18.193 1.00 67.31 221 ASP A C 1
ATOM 1762 O O . ASP A 1 221 ? 12.987 -12.608 18.804 1.00 67.31 221 ASP A O 1
ATOM 1766 N N . SER A 1 222 ? 11.917 -11.250 17.396 1.00 66.88 222 SER A N 1
ATOM 1767 C CA . SER A 1 222 ? 10.809 -12.188 17.201 1.00 66.88 222 SER A CA 1
ATOM 1768 C C . SER A 1 222 ? 11.184 -13.311 16.224 1.00 66.88 222 SER A C 1
ATOM 1770 O O . SER A 1 222 ? 11.188 -13.147 15.003 1.00 66.88 222 SER A O 1
ATOM 1772 N N . ALA A 1 223 ? 11.494 -14.488 16.773 1.00 63.94 223 ALA A N 1
ATOM 1773 C CA . ALA A 1 223 ? 11.673 -15.705 15.986 1.00 63.94 223 ALA A CA 1
ATOM 1774 C C . ALA A 1 223 ? 10.380 -16.064 15.218 1.00 63.94 223 ALA A C 1
ATOM 1776 O O . ALA A 1 223 ? 9.278 -15.767 15.702 1.00 63.94 223 ALA A O 1
ATOM 1777 N N . PRO A 1 224 ? 10.483 -16.720 14.044 1.00 66.38 224 PRO A N 1
ATOM 1778 C CA . PRO A 1 224 ? 9.317 -17.252 13.351 1.00 66.38 224 PRO A CA 1
ATOM 1779 C C . PRO A 1 224 ? 8.580 -18.201 14.292 1.00 66.38 224 PRO A C 1
ATOM 1781 O O . PRO A 1 224 ? 9.129 -19.193 14.766 1.00 66.38 224 PRO A O 1
ATOM 1784 N N . THR A 1 225 ? 7.333 -17.863 14.599 1.00 61.75 225 THR A N 1
ATOM 1785 C CA . THR A 1 225 ? 6.552 -18.558 15.628 1.00 61.75 225 THR A CA 1
ATOM 1786 C C . THR A 1 225 ? 6.049 -19.916 15.127 1.00 61.75 225 THR A C 1
ATOM 1788 O O . THR A 1 225 ? 5.574 -20.725 15.913 1.00 61.75 225 THR A O 1
ATOM 1791 N N . GLY A 1 226 ? 6.131 -20.174 13.813 1.00 66.19 226 GLY A N 1
ATOM 1792 C CA . GLY A 1 226 ? 5.505 -21.326 13.152 1.00 66.19 226 GLY A CA 1
ATOM 1793 C C . GLY A 1 226 ? 3.972 -21.248 13.113 1.00 66.19 226 GLY A C 1
ATOM 1794 O O . GLY A 1 226 ? 3.330 -22.060 12.452 1.00 66.19 226 GLY A O 1
ATOM 1795 N N . GLU A 1 227 ? 3.387 -20.264 13.797 1.00 73.50 227 GLU A N 1
ATOM 1796 C CA . GLU A 1 227 ? 1.961 -19.975 13.824 1.00 73.50 227 GLU A CA 1
ATOM 1797 C C . GLU A 1 227 ? 1.597 -19.009 12.695 1.00 73.50 227 GLU A C 1
ATOM 1799 O O . GLU A 1 227 ? 2.228 -17.967 12.516 1.00 73.50 227 GLU A O 1
ATOM 1804 N N . SER A 1 228 ? 0.538 -19.332 11.954 1.00 82.75 228 SER A N 1
ATOM 1805 C CA . SER A 1 228 ? -0.000 -18.472 10.897 1.00 82.75 228 SER A CA 1
ATOM 1806 C C . SER A 1 228 ? -0.825 -17.297 11.432 1.00 82.75 228 SER A C 1
ATOM 1808 O O . SER A 1 228 ? -1.229 -16.435 10.660 1.00 82.75 228 SER A O 1
ATOM 1810 N N . LEU A 1 229 ? -1.095 -17.231 12.738 1.00 89.25 229 LEU A N 1
ATOM 1811 C CA . LEU A 1 229 ? -1.925 -16.194 13.346 1.00 89.25 229 LEU A CA 1
ATOM 1812 C C . LEU A 1 229 ? -1.193 -15.523 14.507 1.00 89.25 229 LEU A C 1
ATOM 1814 O O . LEU A 1 229 ? -0.950 -16.149 15.531 1.00 89.25 229 LEU A O 1
ATOM 1818 N N . GLN A 1 230 ? -0.941 -14.223 14.385 1.00 91.38 230 GLN A N 1
ATOM 1819 C CA . GLN A 1 230 ? -0.444 -13.389 15.474 1.00 91.38 230 GLN A CA 1
ATOM 1820 C C . GLN A 1 230 ? -1.560 -12.464 15.965 1.00 91.38 230 GLN A C 1
ATOM 1822 O O . GLN A 1 230 ? -2.165 -11.750 15.171 1.00 91.38 230 GLN A O 1
ATOM 1827 N N . MET A 1 231 ? -1.826 -12.441 17.273 1.00 92.44 231 MET A N 1
ATOM 1828 C CA . MET A 1 231 ? -2.836 -11.560 17.875 1.00 92.44 231 MET A CA 1
ATOM 1829 C C . MET A 1 231 ? -2.192 -10.554 18.830 1.00 92.44 231 MET A C 1
ATOM 1831 O O . MET A 1 231 ? -1.476 -10.950 19.746 1.00 92.44 231 MET A O 1
ATOM 1835 N N . ILE A 1 232 ? -2.488 -9.264 18.655 1.00 93.56 232 ILE A N 1
ATOM 1836 C CA . ILE A 1 232 ? -1.912 -8.169 19.446 1.00 93.56 232 ILE A CA 1
ATOM 1837 C C . ILE A 1 232 ? -3.023 -7.330 20.070 1.00 93.56 232 ILE A C 1
ATOM 1839 O O . ILE A 1 232 ? -3.863 -6.774 19.362 1.00 93.56 232 ILE A O 1
ATOM 1843 N N . ASN A 1 233 ? -3.002 -7.215 21.401 1.00 93.19 233 ASN A N 1
ATOM 1844 C CA . ASN A 1 233 ? -3.913 -6.340 22.130 1.00 93.19 233 ASN A CA 1
ATOM 1845 C C . ASN A 1 233 ? -3.416 -4.893 22.069 1.00 93.19 233 ASN A C 1
ATOM 1847 O O . ASN A 1 233 ? -2.391 -4.556 22.666 1.00 93.19 233 ASN A O 1
ATOM 1851 N N . VAL A 1 234 ? -4.166 -4.036 21.388 1.00 92.06 234 VAL A N 1
ATOM 1852 C CA . VAL A 1 234 ? -3.851 -2.611 21.241 1.00 92.06 234 VAL A CA 1
ATOM 1853 C C . VAL A 1 234 ? -4.537 -1.741 22.296 1.00 92.06 234 VAL A C 1
ATOM 1855 O O . VAL A 1 234 ? -4.268 -0.547 22.377 1.00 92.06 234 VAL A O 1
ATOM 1858 N N . GLY A 1 235 ? -5.362 -2.341 23.158 1.00 91.19 235 GLY A N 1
ATOM 1859 C CA . GLY A 1 235 ? -6.022 -1.657 24.263 1.00 91.19 235 GLY A CA 1
ATOM 1860 C C . GLY A 1 235 ? -7.190 -0.779 23.818 1.00 91.19 235 GLY A C 1
ATOM 1861 O O . GLY A 1 235 ? -7.901 -1.093 22.860 1.00 91.19 235 GLY A O 1
ATOM 1862 N N . LEU A 1 236 ? -7.417 0.298 24.568 1.00 90.12 236 LEU A N 1
ATOM 1863 C CA . LEU A 1 236 ? -8.511 1.237 24.348 1.00 90.12 236 LEU A CA 1
ATOM 1864 C C . LEU A 1 236 ? -8.044 2.424 23.492 1.00 90.12 236 LEU A C 1
ATOM 1866 O O . LEU A 1 236 ? -7.074 3.107 23.821 1.00 90.12 236 LEU A O 1
ATOM 1870 N N . VAL A 1 237 ? -8.757 2.669 22.397 1.00 87.56 237 VAL A N 1
ATOM 1871 C CA . VAL A 1 237 ? -8.528 3.764 21.454 1.00 87.56 237 VAL A CA 1
ATOM 1872 C C . VAL A 1 237 ? -9.517 4.885 21.782 1.00 87.56 237 VAL A C 1
ATOM 1874 O O . VAL A 1 237 ? -10.700 4.789 21.459 1.00 87.56 237 VAL A O 1
ATOM 1877 N N . GLU A 1 238 ? -9.034 5.932 22.454 1.00 84.25 238 GLU A N 1
ATOM 1878 C CA . GLU A 1 238 ? -9.824 7.118 22.825 1.00 84.25 238 GLU A CA 1
ATOM 1879 C C . GLU A 1 238 ? -9.262 8.396 22.182 1.00 84.25 238 GLU A C 1
ATOM 1881 O O . GLU A 1 238 ? -8.054 8.459 21.914 1.00 84.25 238 GLU A O 1
ATOM 1886 N N . PRO A 1 239 ? -10.097 9.433 21.978 1.00 72.94 239 PRO A N 1
ATOM 1887 C CA . PRO A 1 239 ? -9.632 10.752 21.563 1.00 72.94 239 PRO A CA 1
ATOM 1888 C C . PRO A 1 239 ? -8.786 11.403 22.665 1.00 72.94 239 PRO A C 1
ATOM 1890 O O . PRO A 1 239 ? -9.275 11.626 23.771 1.00 72.94 239 PRO A O 1
ATOM 1893 N N . GLY A 1 240 ? -7.539 11.759 22.360 1.00 67.25 240 GLY A N 1
ATOM 1894 C CA . GLY A 1 240 ? -6.696 12.537 23.266 1.00 67.25 240 GLY A CA 1
ATOM 1895 C C . GLY A 1 240 ? -5.194 12.307 23.071 1.00 67.25 240 GLY A C 1
ATOM 1896 O O . GLY A 1 240 ? -4.795 11.289 22.501 1.00 67.25 240 GLY A O 1
ATOM 1897 N N . PRO A 1 241 ? -4.350 13.230 23.572 1.00 58.84 241 PRO A N 1
ATOM 1898 C CA . PRO A 1 241 ? -2.897 13.118 23.538 1.00 58.84 241 PRO A CA 1
ATOM 1899 C C . PRO A 1 241 ? -2.440 12.157 24.640 1.00 58.84 241 PRO A C 1
ATOM 1901 O O . PRO A 1 241 ? -1.909 12.566 25.668 1.00 58.84 241 PRO A O 1
ATOM 1904 N N . ILE A 1 242 ? -2.721 10.870 24.473 1.00 58.34 242 ILE A N 1
ATOM 1905 C CA . ILE A 1 242 ? -2.158 9.846 25.349 1.00 58.34 242 ILE A CA 1
ATOM 1906 C C . ILE A 1 242 ? -0.841 9.414 24.712 1.00 58.34 242 ILE A C 1
ATOM 1908 O O . ILE A 1 242 ? -0.833 9.053 23.534 1.00 58.34 242 ILE A O 1
ATOM 1912 N N . GLU A 1 243 ? 0.247 9.448 25.487 1.00 57.22 243 GLU A N 1
ATOM 1913 C CA . GLU A 1 243 ? 1.480 8.717 25.182 1.00 57.22 243 GLU A CA 1
ATOM 1914 C C . GLU A 1 243 ? 1.081 7.260 24.938 1.00 57.22 243 GLU A C 1
ATOM 1916 O O . GLU A 1 243 ? 0.764 6.515 25.866 1.00 57.22 243 GLU A O 1
ATOM 1921 N N . ALA A 1 244 ? 0.927 6.889 23.668 1.00 57.00 244 ALA A N 1
ATOM 1922 C CA . ALA A 1 244 ? 0.491 5.556 23.318 1.00 57.00 244 ALA A CA 1
ATOM 1923 C C . ALA A 1 244 ? 1.565 4.594 23.818 1.00 57.00 244 ALA A C 1
ATOM 1925 O O . ALA A 1 244 ? 2.720 4.716 23.421 1.00 57.00 244 ALA A O 1
ATOM 1926 N N . GLU A 1 245 ? 1.188 3.658 24.694 1.00 66.50 245 GLU A N 1
ATOM 1927 C CA . GLU A 1 245 ? 2.068 2.544 25.032 1.00 66.50 245 GLU A CA 1
ATOM 1928 C C . GLU A 1 245 ? 2.576 1.931 23.730 1.00 66.50 245 GLU A C 1
ATOM 1930 O O . GLU A 1 245 ? 1.772 1.485 22.903 1.00 66.50 245 GLU A O 1
ATOM 1935 N N . GLU A 1 246 ? 3.894 1.925 23.545 1.00 78.12 246 GLU A N 1
ATOM 1936 C CA . GLU A 1 246 ? 4.507 1.328 22.369 1.00 78.12 246 GLU A CA 1
ATOM 1937 C C . GLU A 1 246 ? 4.117 -0.152 22.321 1.00 78.12 246 GLU A C 1
ATOM 1939 O O . GLU A 1 246 ? 4.474 -0.951 23.191 1.00 78.12 246 GLU A O 1
ATOM 1944 N N . LYS A 1 247 ? 3.324 -0.523 21.314 1.00 89.75 247 LYS A N 1
ATOM 1945 C CA . LYS A 1 247 ? 2.976 -1.919 21.058 1.00 89.75 247 LYS A CA 1
ATOM 1946 C C . LYS A 1 247 ? 3.981 -2.489 20.078 1.00 89.75 247 LYS A C 1
ATOM 1948 O O . LYS A 1 247 ? 4.306 -1.854 19.079 1.00 89.75 247 LYS A O 1
ATOM 1953 N N . THR A 1 248 ? 4.451 -3.698 20.348 1.00 91.88 248 THR A N 1
ATOM 1954 C CA . THR A 1 248 ? 5.397 -4.400 19.482 1.00 91.88 248 THR A CA 1
ATOM 1955 C C . THR A 1 248 ? 4.769 -5.671 18.923 1.00 91.88 248 THR A C 1
ATOM 1957 O O . THR A 1 248 ? 3.973 -6.338 19.585 1.00 91.88 248 THR A O 1
ATOM 1960 N N . ALA A 1 249 ? 5.096 -5.990 17.674 1.00 91.75 249 ALA A N 1
ATOM 1961 C CA . ALA A 1 249 ? 4.631 -7.183 16.976 1.00 91.75 249 ALA A CA 1
ATOM 1962 C C . ALA A 1 249 ? 5.664 -7.639 15.939 1.00 91.75 249 ALA A C 1
ATOM 1964 O O . ALA A 1 249 ? 6.588 -6.903 15.593 1.00 91.75 249 ALA A O 1
ATOM 1965 N N . ARG A 1 250 ? 5.504 -8.853 15.408 1.00 92.25 250 ARG A N 1
ATOM 1966 C CA . ARG A 1 250 ? 6.356 -9.342 14.319 1.00 92.25 250 ARG A CA 1
ATOM 1967 C C . ARG A 1 250 ? 5.773 -8.849 13.000 1.00 92.25 250 ARG A C 1
ATOM 1969 O O . ARG A 1 250 ? 4.849 -9.433 12.456 1.00 92.25 250 ARG A O 1
ATOM 1976 N N . LEU A 1 251 ? 6.324 -7.760 12.483 1.00 93.56 251 LEU A N 1
ATOM 1977 C CA . LEU A 1 251 ? 5.880 -7.136 11.230 1.00 93.56 251 LEU A CA 1
ATOM 1978 C C . LEU A 1 251 ? 6.592 -7.736 10.005 1.00 93.56 251 LEU A C 1
ATOM 1980 O O . LEU A 1 251 ? 7.275 -7.039 9.257 1.00 93.56 251 LEU A O 1
ATOM 1984 N N . ARG A 1 252 ? 6.480 -9.058 9.863 1.00 91.19 252 ARG A N 1
ATOM 1985 C CA . ARG A 1 252 ? 6.938 -9.847 8.713 1.00 91.19 252 ARG A CA 1
ATOM 1986 C C . ARG A 1 252 ? 5.873 -10.888 8.416 1.00 91.19 252 ARG A C 1
ATOM 1988 O O . ARG A 1 252 ? 5.354 -11.500 9.351 1.00 91.19 252 ARG A O 1
ATOM 1995 N N . TRP A 1 253 ? 5.571 -11.096 7.141 1.00 91.19 253 TRP A N 1
ATOM 1996 C CA . TRP A 1 253 ? 4.512 -12.015 6.738 1.00 91.19 253 TRP A CA 1
ATOM 1997 C C . TRP A 1 253 ? 5.110 -13.241 6.071 1.00 91.19 253 TRP A C 1
ATOM 1999 O O . TRP A 1 253 ? 5.525 -13.206 4.914 1.00 91.19 253 TRP A O 1
ATOM 2009 N N . ASP A 1 254 ? 5.127 -14.336 6.826 1.00 88.62 254 ASP A N 1
ATOM 2010 C CA . ASP A 1 254 ? 5.371 -15.662 6.276 1.00 88.62 254 ASP A CA 1
ATOM 2011 C C . ASP A 1 254 ? 4.168 -16.110 5.432 1.00 88.62 254 ASP A C 1
ATOM 2013 O O . ASP A 1 254 ? 3.117 -15.456 5.393 1.00 88.62 254 ASP A O 1
ATOM 2017 N N . LYS A 1 255 ? 4.312 -17.266 4.785 1.00 87.12 255 LYS A N 1
ATOM 2018 C CA . LYS A 1 255 ? 3.241 -17.877 4.005 1.00 87.12 255 LYS A CA 1
ATOM 2019 C C . LYS A 1 255 ? 1.964 -18.033 4.842 1.00 87.12 255 LYS A C 1
ATOM 2021 O O . LYS A 1 255 ? 2.019 -18.542 5.961 1.00 87.12 255 LYS A O 1
ATOM 2026 N N . ASP A 1 256 ? 0.833 -17.597 4.288 1.00 84.31 256 ASP A N 1
ATOM 2027 C CA . ASP A 1 256 ? -0.503 -17.688 4.897 1.00 84.31 256 ASP A CA 1
ATOM 2028 C C . ASP A 1 256 ? -0.626 -17.025 6.285 1.00 84.31 256 ASP A C 1
ATOM 2030 O O . ASP A 1 256 ? -1.515 -17.358 7.075 1.00 84.31 256 ASP A O 1
ATOM 2034 N N . SER A 1 257 ? 0.263 -16.079 6.606 1.00 89.19 257 SER A N 1
ATOM 2035 C CA . SER A 1 257 ? 0.269 -15.417 7.911 1.00 89.19 257 SER A CA 1
ATOM 2036 C C . SER A 1 257 ? -0.729 -14.257 8.003 1.00 89.19 257 SER A C 1
ATOM 2038 O O . SER A 1 257 ? -0.961 -13.495 7.061 1.00 89.19 257 SER A O 1
ATOM 2040 N N . THR A 1 258 ? -1.331 -14.114 9.182 1.00 91.69 258 THR A N 1
ATOM 2041 C CA . THR A 1 258 ? -2.310 -13.082 9.519 1.00 91.69 258 THR A CA 1
ATOM 2042 C C . THR A 1 258 ? -1.918 -12.403 10.827 1.00 91.69 258 THR A C 1
ATOM 2044 O O . THR A 1 258 ? -1.788 -13.059 11.862 1.00 91.69 258 THR A O 1
ATOM 2047 N N . LEU A 1 259 ? -1.808 -11.076 10.802 1.00 94.12 259 LEU A N 1
ATOM 2048 C CA . LEU A 1 259 ? -1.690 -10.243 11.995 1.00 94.12 259 LEU A CA 1
ATOM 2049 C C . LEU A 1 259 ? -3.073 -9.695 12.357 1.00 94.12 259 LEU A C 1
ATOM 2051 O O . LEU A 1 259 ? -3.724 -9.060 11.533 1.00 94.12 259 LEU A O 1
ATOM 2055 N N . VAL A 1 260 ? -3.525 -9.916 13.589 1.00 95.12 260 VAL A N 1
ATOM 2056 C CA . VAL A 1 260 ? -4.790 -9.387 14.106 1.00 95.12 260 VAL A CA 1
ATOM 2057 C C . VAL A 1 260 ? -4.511 -8.408 15.233 1.00 95.12 260 VAL A C 1
ATOM 2059 O O . VAL A 1 260 ? -4.088 -8.791 16.325 1.00 95.12 260 VAL A O 1
ATOM 2062 N N . LEU A 1 261 ? -4.804 -7.139 14.978 1.00 95.44 261 LEU A N 1
ATOM 2063 C CA . LEU A 1 261 ? -4.807 -6.089 15.989 1.00 95.44 261 LEU A CA 1
ATOM 2064 C C . LEU A 1 261 ? -6.195 -6.049 16.620 1.00 95.44 261 LEU A C 1
ATOM 2066 O O . LEU A 1 261 ? -7.176 -5.898 15.896 1.00 95.44 261 LEU A O 1
ATOM 2070 N N . TYR A 1 262 ? -6.307 -6.191 17.937 1.00 95.25 262 TYR A N 1
ATOM 2071 C CA . TYR A 1 262 ? -7.602 -6.175 18.616 1.00 95.25 262 TYR A CA 1
ATOM 2072 C C . TYR A 1 262 ? -7.602 -5.245 19.819 1.00 95.25 262 TYR A C 1
ATOM 2074 O O . TYR A 1 262 ? -6.616 -5.138 20.543 1.00 95.25 262 TYR A O 1
ATOM 2082 N N . GLY A 1 263 ? -8.725 -4.580 20.045 1.00 94.62 263 GLY A N 1
ATOM 2083 C CA . GLY A 1 263 ? -8.859 -3.591 21.102 1.00 94.62 263 GLY A CA 1
ATOM 2084 C C . GLY A 1 263 ? -10.303 -3.161 21.270 1.00 94.62 263 GLY A C 1
ATOM 2085 O O . GLY A 1 263 ? -11.228 -3.864 20.862 1.00 94.62 263 GLY A O 1
ATOM 2086 N N . SER A 1 264 ? -10.501 -2.005 21.887 1.00 94.62 264 SER A N 1
ATOM 2087 C CA . SER A 1 264 ? -11.806 -1.352 21.973 1.00 94.62 264 SER A CA 1
ATOM 2088 C C . SER A 1 264 ? -11.692 0.107 21.569 1.00 94.62 264 SER A C 1
ATOM 2090 O O . SER A 1 264 ? -10.644 0.717 21.748 1.00 94.62 264 SER A O 1
ATOM 2092 N N . VAL A 1 265 ? -12.761 0.668 21.020 1.00 93.50 265 VAL A N 1
ATOM 2093 C CA . VAL A 1 265 ? -12.858 2.088 20.680 1.00 93.50 265 VAL A CA 1
ATOM 2094 C C . VAL A 1 265 ? -14.029 2.717 21.419 1.00 93.50 265 VAL A C 1
ATOM 2096 O O . VAL A 1 265 ? -15.016 2.042 21.706 1.00 93.50 265 VAL A O 1
ATOM 2099 N N . THR A 1 266 ? -13.934 4.003 21.725 1.00 92.00 266 THR A N 1
ATOM 2100 C CA . THR A 1 266 ? -15.023 4.787 22.318 1.00 92.00 266 THR A CA 1
ATOM 2101 C C . THR A 1 266 ? -15.020 6.190 21.727 1.00 92.00 266 THR A C 1
ATOM 2103 O O . THR A 1 266 ? -13.983 6.689 21.284 1.00 92.00 266 THR A O 1
ATOM 2106 N N . ALA A 1 267 ? -16.182 6.834 21.717 1.00 90.12 267 ALA A N 1
ATOM 2107 C CA . ALA A 1 267 ? -16.325 8.216 21.288 1.00 90.12 267 ALA A CA 1
ATOM 2108 C C . ALA A 1 267 ? -17.155 9.007 22.301 1.00 90.12 267 ALA A C 1
ATOM 2110 O O . ALA A 1 267 ? -18.208 8.559 22.759 1.00 90.12 267 ALA A O 1
ATOM 2111 N N . SER A 1 268 ? -16.691 10.217 22.617 1.00 87.00 268 SER A N 1
ATOM 2112 C CA . SER A 1 268 ? -17.375 11.145 23.526 1.00 87.00 268 SER A CA 1
ATOM 2113 C C . SER A 1 268 ? -18.499 11.936 22.853 1.00 87.00 268 SER A C 1
ATOM 2115 O O . SER A 1 268 ? -19.355 12.509 23.526 1.00 87.00 268 SER A O 1
ATOM 2117 N N . LYS A 1 269 ? -18.507 11.971 21.518 1.00 87.62 269 LYS A N 1
ATOM 2118 C CA . LYS A 1 269 ? -19.507 12.650 20.692 1.00 87.62 269 LYS A CA 1
ATOM 2119 C C . LYS A 1 269 ? -20.140 11.652 19.736 1.00 87.62 269 LYS A C 1
ATOM 2121 O O . LYS A 1 269 ? -19.512 10.666 19.359 1.00 87.62 269 LYS A O 1
ATOM 2126 N N . GLY A 1 270 ? -21.378 11.934 19.337 1.00 88.94 270 GLY A N 1
ATOM 2127 C CA . GLY A 1 270 ? -22.025 11.166 18.282 1.00 88.94 270 GLY A CA 1
ATOM 2128 C C . GLY A 1 270 ? -21.283 11.328 16.954 1.00 88.94 270 GLY A C 1
AT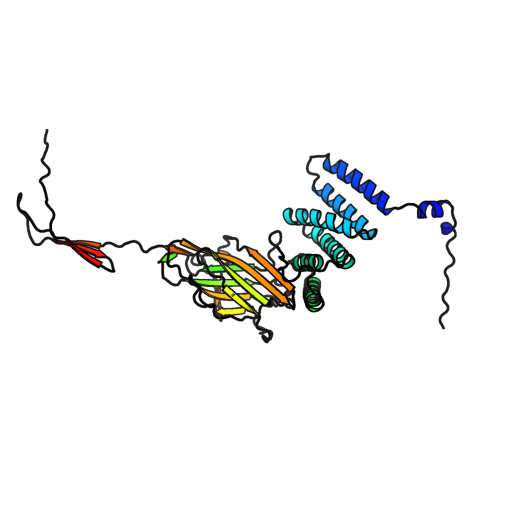OM 2129 O O . GLY A 1 270 ? -20.798 12.419 16.647 1.00 88.94 270 GLY A O 1
ATOM 2130 N N . GLY A 1 271 ? -21.186 10.248 16.185 1.00 91.69 271 GLY A N 1
ATOM 2131 C CA . GLY A 1 271 ? -20.444 10.211 14.928 1.00 91.69 271 GLY A CA 1
ATOM 2132 C C . GLY A 1 271 ? -20.046 8.797 14.530 1.00 91.69 271 GLY A C 1
ATOM 2133 O O . GLY A 1 271 ? -20.296 7.838 15.256 1.00 91.69 271 GLY A O 1
ATOM 2134 N N . GLU A 1 272 ? -19.425 8.668 13.367 1.00 92.75 272 GLU A N 1
ATOM 2135 C CA . GLU A 1 272 ? -18.937 7.387 12.867 1.00 92.75 272 GLU A CA 1
ATOM 2136 C C . GLU A 1 272 ? -17.452 7.221 13.161 1.00 92.75 272 GLU A C 1
ATOM 2138 O O . GLU A 1 272 ? -16.657 8.146 12.981 1.00 92.75 272 GLU A O 1
ATOM 2143 N N . VAL A 1 273 ? -17.086 6.013 13.577 1.00 92.75 273 VAL A N 1
ATOM 2144 C CA . VAL A 1 273 ? -15.702 5.585 13.716 1.00 92.75 273 VAL A CA 1
ATOM 2145 C C . VAL A 1 273 ? -15.435 4.441 12.752 1.00 92.75 273 VAL A C 1
ATOM 2147 O O . VAL A 1 273 ? -16.144 3.433 12.739 1.00 92.75 273 VAL A O 1
ATOM 2150 N N . LYS A 1 274 ? -14.385 4.599 11.947 1.00 92.62 274 LYS A N 1
ATOM 2151 C CA . LYS A 1 274 ? -13.883 3.578 11.022 1.00 92.62 274 LYS A CA 1
ATOM 2152 C C . LYS A 1 274 ? -12.378 3.689 10.861 1.00 92.62 274 LYS A C 1
ATOM 2154 O O . LYS A 1 274 ? -11.804 4.730 11.163 1.00 92.62 274 LYS A O 1
ATOM 2159 N N . VAL A 1 275 ? -11.744 2.634 10.366 1.00 92.50 275 VAL A N 1
ATOM 2160 C CA . VAL A 1 275 ? -10.333 2.701 9.966 1.00 92.50 275 VAL A CA 1
ATOM 2161 C C . VAL A 1 275 ? -10.248 3.476 8.650 1.00 92.50 275 VAL A C 1
ATOM 2163 O O . VAL A 1 275 ? -10.891 3.101 7.677 1.00 92.50 275 VAL A O 1
ATOM 2166 N N . GLU A 1 276 ? -9.499 4.578 8.634 1.00 92.00 276 GLU A N 1
ATOM 2167 C CA . GLU A 1 276 ? -9.299 5.428 7.452 1.00 92.00 276 GLU A CA 1
ATOM 2168 C C . GLU A 1 276 ? -8.205 4.849 6.552 1.00 92.00 276 GLU A C 1
ATOM 2170 O O . GLU A 1 276 ? -8.382 4.647 5.348 1.00 92.00 276 GLU A O 1
ATOM 2175 N N . SER A 1 277 ? -7.054 4.576 7.158 1.00 92.62 277 SER A N 1
ATOM 2176 C CA . SER A 1 277 ? -5.867 4.116 6.458 1.00 92.62 277 SER A CA 1
ATOM 2177 C C . SER A 1 277 ? -4.963 3.314 7.378 1.00 92.62 277 SER A C 1
ATOM 2179 O O . SER A 1 277 ? -4.929 3.527 8.593 1.00 92.62 277 SER A O 1
ATOM 2181 N N . VAL A 1 278 ? -4.185 2.433 6.763 1.00 94.69 278 VAL A N 1
ATOM 2182 C CA . VAL A 1 278 ? -3.101 1.695 7.403 1.00 94.69 278 VAL A CA 1
ATOM 2183 C C . VAL A 1 278 ? -1.828 1.973 6.616 1.00 94.69 278 VAL A C 1
ATOM 2185 O O . VAL A 1 278 ? -1.785 1.727 5.413 1.00 94.69 278 VAL A O 1
ATOM 2188 N N . THR A 1 279 ? -0.801 2.499 7.275 1.00 95.62 279 THR A N 1
ATOM 2189 C CA . THR A 1 279 ? 0.483 2.827 6.649 1.00 95.62 279 THR A CA 1
ATOM 2190 C C . THR A 1 279 ? 1.559 1.908 7.197 1.00 95.62 279 THR A C 1
ATOM 2192 O O . THR A 1 279 ? 1.852 1.933 8.391 1.00 95.62 279 THR A O 1
ATOM 2195 N N . PHE A 1 280 ? 2.174 1.117 6.324 1.00 95.88 280 PHE A N 1
ATOM 2196 C CA . PHE A 1 280 ? 3.336 0.309 6.682 1.00 95.88 280 PHE A CA 1
ATOM 2197 C C . PHE A 1 280 ? 4.591 1.131 6.430 1.00 95.88 280 PHE A C 1
ATOM 2199 O O . PHE A 1 280 ? 4.694 1.799 5.401 1.00 95.88 280 PHE A O 1
ATOM 2206 N N . ARG A 1 281 ? 5.547 1.091 7.356 1.00 96.06 281 ARG A N 1
ATOM 2207 C CA . ARG A 1 281 ? 6.829 1.776 7.202 1.00 96.06 281 ARG A CA 1
ATOM 2208 C C . ARG A 1 281 ? 7.984 0.803 7.252 1.00 96.06 281 ARG A C 1
ATOM 2210 O O . ARG A 1 281 ? 7.971 -0.120 8.062 1.00 96.06 281 ARG A O 1
ATOM 2217 N N . ILE A 1 282 ? 9.000 1.067 6.442 1.00 95.75 282 ILE A N 1
ATOM 2218 C CA . ILE A 1 282 ? 10.328 0.469 6.578 1.00 95.75 282 ILE A CA 1
ATOM 2219 C C . ILE A 1 282 ? 11.291 1.601 6.916 1.00 95.75 282 ILE A C 1
ATOM 2221 O O . ILE A 1 282 ? 11.389 2.576 6.170 1.00 95.75 282 ILE A O 1
ATOM 2225 N N . LYS A 1 283 ? 11.988 1.474 8.043 1.00 94.12 283 LYS A N 1
ATOM 2226 C CA . LYS A 1 283 ? 13.024 2.404 8.481 1.00 94.12 283 LYS A CA 1
ATOM 2227 C C . LYS A 1 283 ? 14.333 1.649 8.644 1.00 94.12 283 LYS A C 1
ATOM 2229 O O . LYS A 1 283 ? 14.464 0.844 9.562 1.00 94.12 283 LYS A O 1
ATOM 2234 N N . GLU A 1 284 ? 15.287 1.942 7.772 1.00 93.12 284 GLU A N 1
ATOM 2235 C CA . GLU A 1 284 ? 16.604 1.304 7.735 1.00 93.12 284 GLU A CA 1
ATOM 2236 C C . GLU A 1 284 ? 17.666 2.390 7.534 1.00 93.12 284 GLU A C 1
ATOM 2238 O O . GLU A 1 284 ? 17.667 3.092 6.525 1.00 93.12 284 GLU A O 1
ATOM 2243 N N . GLY A 1 285 ? 18.538 2.588 8.525 1.00 88.94 285 GLY A N 1
ATOM 2244 C CA . GLY A 1 285 ? 19.459 3.728 8.535 1.00 88.94 285 GLY A CA 1
ATOM 2245 C C . GLY A 1 285 ? 18.729 5.072 8.391 1.00 88.94 285 GLY A C 1
ATOM 2246 O O . GLY A 1 285 ? 17.894 5.429 9.227 1.00 88.94 285 GLY A O 1
ATOM 2247 N N . GLU A 1 286 ? 19.059 5.813 7.332 1.00 90.06 286 GLU A N 1
ATOM 2248 C CA . GLU A 1 286 ? 18.431 7.095 6.974 1.00 90.06 286 GLU A CA 1
ATOM 2249 C C . GLU A 1 286 ? 17.197 6.933 6.071 1.00 90.06 286 GLU A C 1
ATOM 2251 O O . GLU A 1 286 ? 16.432 7.883 5.899 1.00 90.06 286 GLU A O 1
ATOM 2256 N N . TRP A 1 287 ? 16.960 5.737 5.525 1.00 93.12 287 TRP A N 1
ATOM 2257 C CA . TRP A 1 287 ? 15.795 5.473 4.693 1.00 93.12 287 TRP A CA 1
ATOM 2258 C C . TRP A 1 287 ? 14.518 5.413 5.520 1.00 93.12 287 TRP A C 1
ATOM 2260 O O . TRP A 1 287 ? 14.452 4.762 6.564 1.00 93.12 287 TRP A O 1
ATOM 2270 N N . THR A 1 288 ? 13.469 6.045 4.998 1.00 95.12 288 THR A N 1
ATOM 2271 C CA . THR A 1 288 ? 12.088 5.840 5.438 1.00 95.12 288 THR A CA 1
ATOM 2272 C C . THR A 1 288 ? 11.227 5.605 4.203 1.00 95.12 288 THR A C 1
ATOM 2274 O O . THR A 1 288 ? 11.065 6.509 3.388 1.00 95.12 288 THR A O 1
ATOM 2277 N N . LEU A 1 289 ? 10.693 4.396 4.050 1.00 95.31 289 LEU A N 1
ATOM 2278 C CA . LEU A 1 289 ? 9.699 4.056 3.031 1.00 95.31 289 LEU A CA 1
ATOM 2279 C C . LEU A 1 289 ? 8.322 3.988 3.678 1.00 95.31 289 LEU A C 1
ATOM 2281 O O . LEU A 1 289 ? 8.180 3.382 4.741 1.00 95.31 289 LEU A O 1
ATOM 2285 N N . GLU A 1 290 ? 7.313 4.550 3.022 1.00 95.44 290 GLU A N 1
ATOM 2286 C CA . GLU A 1 290 ? 5.925 4.493 3.480 1.00 95.44 290 GLU A CA 1
ATOM 2287 C C . GLU A 1 290 ? 5.021 3.867 2.422 1.00 95.44 290 GLU A C 1
ATOM 2289 O O . GLU A 1 290 ? 5.012 4.293 1.270 1.00 95.44 290 GLU A O 1
ATOM 2294 N N . PHE A 1 291 ? 4.220 2.891 2.840 1.00 94.81 291 PHE A N 1
ATOM 2295 C CA . PHE A 1 291 ? 3.244 2.187 2.016 1.00 94.81 291 PHE A CA 1
ATOM 2296 C C . PHE A 1 291 ? 1.843 2.485 2.565 1.00 94.81 291 PHE A C 1
ATOM 2298 O O . PHE A 1 291 ? 1.371 1.780 3.466 1.00 94.81 291 PHE A O 1
ATOM 2305 N N . PRO A 1 292 ? 1.197 3.574 2.115 1.00 93.81 292 PRO A N 1
ATOM 2306 C CA . PRO A 1 292 ? -0.138 3.932 2.567 1.00 93.81 292 PRO A CA 1
ATOM 2307 C C . PRO A 1 292 ? -1.203 3.066 1.881 1.00 93.81 292 PRO A C 1
ATOM 2309 O O . PRO A 1 292 ? -1.310 3.044 0.658 1.00 93.81 292 PRO A O 1
ATOM 2312 N N . PHE A 1 293 ? -2.054 2.414 2.672 1.00 91.19 293 PHE A N 1
ATOM 2313 C CA . PHE A 1 293 ? -3.236 1.699 2.190 1.00 91.19 293 PHE A CA 1
ATOM 2314 C C . PHE A 1 293 ? -4.495 2.391 2.695 1.00 91.19 293 PHE A C 1
ATOM 2316 O O . PHE A 1 293 ? -4.697 2.553 3.902 1.00 91.19 293 PHE A O 1
ATOM 2323 N N . ARG A 1 294 ? -5.370 2.786 1.769 1.00 88.44 294 ARG A N 1
ATOM 2324 C CA . ARG A 1 294 ? -6.711 3.263 2.111 1.00 88.44 294 ARG A CA 1
ATOM 2325 C C . ARG A 1 294 ? -7.626 2.070 2.300 1.00 88.44 294 ARG A C 1
ATOM 2327 O O . ARG A 1 294 ? -7.683 1.188 1.446 1.00 88.44 294 ARG A O 1
ATOM 2334 N N . VAL A 1 295 ? -8.344 2.051 3.416 1.00 84.50 295 VAL A N 1
ATOM 2335 C CA . VAL A 1 295 ? -9.287 0.974 3.691 1.00 84.50 295 VAL A CA 1
ATOM 2336 C C . VAL A 1 295 ? -10.632 1.364 3.096 1.00 84.50 295 VAL A C 1
ATOM 2338 O O . VAL A 1 295 ? -11.381 2.156 3.661 1.00 84.50 295 VAL A O 1
ATOM 2341 N N . GLU A 1 296 ? -10.910 0.852 1.900 1.00 71.38 296 GLU A N 1
ATOM 2342 C CA . GLU A 1 296 ? -12.207 1.045 1.260 1.00 71.38 296 GLU A CA 1
ATOM 2343 C C . GLU A 1 296 ? -13.272 0.154 1.905 1.00 71.38 296 GLU A C 1
ATOM 2345 O O . GLU A 1 296 ? -13.016 -0.992 2.283 1.00 71.38 296 GLU A O 1
ATOM 2350 N N . GLU A 1 297 ? -14.501 0.664 1.988 1.00 62.56 297 GLU A N 1
ATOM 2351 C CA . GLU A 1 297 ? -15.666 -0.087 2.453 1.00 62.56 297 GLU A CA 1
ATOM 2352 C C . GLU A 1 297 ? -16.086 -1.115 1.393 1.00 62.56 297 GLU A C 1
ATOM 2354 O O . GLU A 1 297 ? -17.086 -0.962 0.692 1.00 62.56 297 GLU A O 1
ATOM 2359 N N . LYS A 1 298 ? -15.322 -2.200 1.251 1.00 57.28 298 LYS A N 1
ATOM 2360 C CA . LYS A 1 298 ? -15.803 -3.358 0.500 1.00 57.28 298 LYS A CA 1
ATOM 2361 C C . LYS A 1 298 ? -16.903 -4.015 1.324 1.00 57.28 298 LYS A C 1
ATOM 2363 O O . LYS A 1 298 ? -16.669 -4.530 2.417 1.00 57.28 298 LYS A O 1
ATOM 2368 N N . ASN A 1 299 ? -18.126 -3.981 0.803 1.00 47.62 299 ASN A N 1
ATOM 2369 C CA . ASN A 1 299 ? -19.319 -4.513 1.462 1.00 47.62 299 ASN A CA 1
ATOM 2370 C C . ASN A 1 299 ? -19.401 -6.054 1.377 1.00 47.62 299 ASN A C 1
ATOM 2372 O O . ASN A 1 299 ? -20.480 -6.625 1.233 1.00 47.62 299 ASN A O 1
ATOM 2376 N N . ASP A 1 300 ? -18.254 -6.734 1.462 1.00 59.50 300 ASP A N 1
ATOM 2377 C CA . ASP A 1 300 ? -18.161 -8.192 1.470 1.00 59.50 300 ASP A CA 1
ATOM 2378 C C . ASP A 1 300 ? -18.476 -8.697 2.882 1.00 59.50 300 ASP A C 1
ATOM 2380 O O . ASP A 1 300 ? -17.595 -8.989 3.696 1.00 59.50 300 ASP A O 1
ATOM 2384 N N . LEU A 1 301 ? -19.772 -8.805 3.183 1.00 51.59 301 LEU A N 1
ATOM 2385 C CA . LEU A 1 301 ? -20.289 -9.394 4.426 1.00 51.59 301 LEU A CA 1
ATOM 2386 C C . LEU A 1 301 ? -19.720 -10.801 4.695 1.00 51.59 301 LEU A C 1
ATOM 2388 O O . LEU A 1 301 ? -19.638 -11.222 5.849 1.00 51.59 301 LEU A O 1
ATOM 2392 N N . GLU A 1 302 ? -19.292 -11.514 3.651 1.00 51.44 302 GLU A N 1
ATOM 2393 C CA . GLU A 1 302 ? -18.705 -12.855 3.738 1.00 51.44 302 GLU A CA 1
ATOM 2394 C C . GLU A 1 302 ? -17.273 -12.878 4.303 1.00 51.44 302 GLU A C 1
ATOM 2396 O O . GLU A 1 302 ? -16.820 -13.929 4.755 1.00 51.44 302 GLU A O 1
ATOM 2401 N N . ARG A 1 303 ? -16.574 -11.734 4.350 1.00 62.25 303 ARG A N 1
ATOM 2402 C CA . ARG A 1 303 ? -15.163 -11.646 4.778 1.00 62.25 303 ARG A CA 1
ATOM 2403 C C . ARG A 1 303 ? -14.958 -11.189 6.225 1.00 62.25 303 ARG A C 1
ATOM 2405 O O . ARG A 1 303 ? -13.827 -11.184 6.707 1.00 62.25 303 ARG A O 1
ATOM 2412 N N . ARG A 1 304 ? -16.023 -10.832 6.955 1.00 76.19 304 ARG A N 1
ATOM 2413 C CA . ARG A 1 304 ? -15.915 -10.339 8.344 1.00 76.19 304 ARG A CA 1
ATOM 2414 C C . ARG A 1 304 ? -15.727 -11.490 9.329 1.00 76.19 304 ARG A C 1
ATOM 2416 O O . ARG A 1 304 ? -16.676 -12.006 9.927 1.00 76.19 304 ARG A O 1
ATOM 2423 N N . LEU A 1 305 ? -14.475 -11.908 9.456 1.00 86.12 305 LEU A N 1
ATOM 2424 C CA . LEU A 1 305 ? -14.021 -12.936 10.381 1.00 86.12 305 LEU A CA 1
ATOM 2425 C C . LEU A 1 305 ? -13.567 -12.300 11.696 1.00 86.12 305 LEU A C 1
ATOM 2427 O O . LEU A 1 305 ? -12.816 -11.330 11.705 1.00 86.12 305 LEU A O 1
ATOM 2431 N N . TRP A 1 306 ? -13.994 -12.890 12.805 1.00 90.56 306 TRP A N 1
ATOM 2432 C CA . TRP A 1 306 ? -13.536 -12.564 14.145 1.00 90.56 306 TRP A CA 1
ATOM 2433 C C . TRP A 1 306 ? -12.618 -13.664 14.653 1.00 90.56 306 TRP A C 1
ATOM 2435 O O . TRP A 1 306 ? -13.018 -14.826 14.781 1.00 90.56 306 TRP A O 1
ATOM 2445 N N . TYR A 1 307 ? -11.382 -13.295 14.946 1.00 91.12 307 TYR A N 1
ATOM 2446 C CA . TYR A 1 307 ? -10.333 -14.215 15.343 1.00 91.12 307 TYR A CA 1
ATOM 2447 C C . TYR A 1 307 ? -10.274 -14.323 16.859 1.00 91.12 307 TYR A C 1
ATOM 2449 O O . TYR A 1 307 ? -10.415 -13.348 17.599 1.00 91.12 307 TYR A O 1
ATOM 2457 N N . SER A 1 308 ? -10.031 -15.531 17.336 1.00 88.50 308 SER A N 1
ATOM 2458 C CA . SER A 1 308 ? -9.591 -15.797 18.693 1.00 88.50 308 SER A CA 1
ATOM 2459 C C . SER A 1 308 ? -8.442 -16.792 18.651 1.00 88.50 308 SER A C 1
ATOM 2461 O O . SER A 1 308 ? -8.275 -17.508 17.665 1.00 88.50 308 SER A O 1
ATOM 2463 N N . ALA A 1 309 ? -7.715 -16.916 19.760 1.00 80.62 309 ALA A N 1
ATOM 2464 C CA . ALA A 1 309 ? -6.600 -17.854 19.885 1.00 80.62 309 ALA A CA 1
ATOM 2465 C C . ALA A 1 309 ? -6.959 -19.325 19.574 1.00 80.62 309 ALA A C 1
ATOM 2467 O O . ALA A 1 309 ? -6.071 -20.151 19.419 1.00 80.62 309 ALA A O 1
ATOM 2468 N N . LYS A 1 310 ? -8.252 -19.685 19.530 1.00 81.12 310 LYS A N 1
ATOM 2469 C CA . LYS A 1 310 ? -8.710 -21.069 19.310 1.0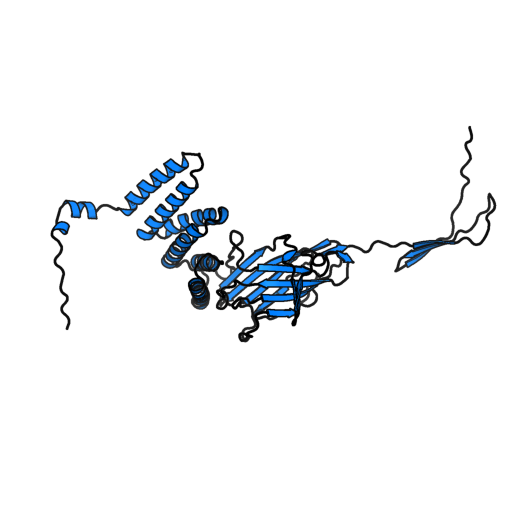0 81.12 310 LYS A CA 1
ATOM 2470 C C . LYS A 1 310 ? -9.638 -21.247 18.115 1.00 81.12 310 LYS A C 1
ATOM 2472 O O . LYS A 1 310 ? -9.867 -22.378 17.701 1.00 81.12 310 LYS A O 1
ATOM 2477 N N . ARG A 1 311 ? -10.272 -20.178 17.629 1.00 86.00 311 ARG A N 1
ATOM 2478 C CA . ARG A 1 311 ? -11.320 -20.276 16.607 1.00 86.00 311 ARG A CA 1
ATOM 2479 C C . ARG A 1 311 ? -11.440 -18.994 15.810 1.00 86.00 311 ARG A C 1
ATOM 2481 O O . ARG A 1 311 ? -11.220 -17.905 16.329 1.00 86.00 311 ARG A O 1
ATOM 2488 N N . VAL A 1 312 ? -11.904 -19.146 14.581 1.00 88.12 312 VAL A N 1
ATOM 2489 C CA . VAL A 1 312 ? -12.318 -18.042 13.722 1.00 88.12 312 VAL A CA 1
ATOM 2490 C C . VAL A 1 312 ? -13.832 -18.127 13.555 1.00 88.12 312 VAL A C 1
ATOM 2492 O O . VAL A 1 312 ? -14.368 -19.198 13.276 1.00 88.12 312 VAL A O 1
ATOM 2495 N N . ILE A 1 313 ? -14.533 -17.019 13.791 1.00 88.50 313 ILE A N 1
ATOM 2496 C CA . ILE A 1 313 ? -15.997 -16.939 13.762 1.00 88.50 313 ILE A CA 1
ATOM 2497 C C . ILE A 1 313 ? -16.401 -15.947 12.676 1.00 88.50 313 ILE A C 1
ATOM 2499 O O . ILE A 1 313 ? -15.972 -14.802 12.704 1.00 88.50 313 ILE A O 1
ATOM 2503 N N . ALA A 1 314 ? -17.258 -16.346 11.741 1.00 85.56 314 ALA A N 1
ATOM 2504 C CA . ALA A 1 314 ? -17.836 -15.400 10.790 1.00 85.56 314 ALA A CA 1
ATOM 2505 C C . ALA A 1 314 ? -18.941 -14.576 11.472 1.00 85.56 314 ALA A C 1
ATOM 2507 O O . ALA A 1 314 ? -19.945 -15.138 11.913 1.00 85.56 314 ALA A O 1
ATOM 2508 N N . LEU A 1 315 ? -18.791 -13.250 11.529 1.00 80.38 315 LEU A N 1
ATOM 2509 C CA . LEU A 1 315 ? -19.784 -12.336 12.107 1.00 80.38 315 LEU A CA 1
ATOM 2510 C C . LEU A 1 315 ? -20.873 -11.973 11.093 1.00 80.38 315 LEU A C 1
ATOM 2512 O O . LEU A 1 315 ? -21.129 -10.799 10.817 1.00 80.38 315 LEU A O 1
ATOM 2516 N N . ARG A 1 316 ? -21.529 -12.995 10.534 1.00 69.50 316 ARG A N 1
ATOM 2517 C CA . ARG A 1 316 ? -22.621 -12.816 9.570 1.00 69.50 316 ARG A CA 1
ATOM 2518 C C . ARG A 1 316 ? -23.704 -11.929 10.202 1.00 69.50 316 ARG A C 1
ATOM 2520 O O . ARG A 1 316 ? -24.275 -12.294 11.225 1.00 69.50 316 ARG A O 1
ATOM 2527 N N . ASN A 1 317 ? -23.953 -10.763 9.604 1.00 67.62 317 ASN A N 1
ATOM 2528 C CA . ASN A 1 317 ? -24.952 -9.752 9.995 1.00 67.62 317 ASN A CA 1
ATOM 2529 C C . ASN A 1 317 ? -24.724 -8.989 11.319 1.00 67.62 317 ASN A C 1
ATOM 2531 O O . ASN A 1 317 ? -25.490 -8.071 11.598 1.00 67.62 317 ASN A O 1
ATOM 2535 N N . ALA A 1 318 ? -23.708 -9.326 12.120 1.00 70.94 318 ALA A N 1
ATOM 2536 C CA . ALA A 1 318 ? -23.422 -8.638 13.389 1.00 70.94 318 ALA A CA 1
ATOM 2537 C C . ALA A 1 318 ? -22.213 -7.693 13.296 1.00 70.94 318 ALA A C 1
ATOM 2539 O O . ALA A 1 318 ? -22.233 -6.598 13.855 1.00 70.94 318 ALA A O 1
ATOM 2540 N N . GLY A 1 319 ? -21.173 -8.104 12.561 1.00 79.31 319 GLY A N 1
ATOM 2541 C CA . GLY A 1 319 ? -19.941 -7.333 12.425 1.00 79.31 319 GLY A CA 1
ATOM 2542 C C . GLY A 1 319 ? -20.079 -6.196 11.417 1.00 79.31 319 GLY A C 1
ATOM 2543 O O . GLY A 1 319 ? -20.685 -6.365 10.354 1.00 79.31 319 GLY A O 1
ATOM 2544 N N . SER A 1 320 ? -19.462 -5.054 11.712 1.00 86.19 320 SER A N 1
ATOM 2545 C CA . SER A 1 320 ? -19.481 -3.867 10.850 1.00 86.19 320 SER A CA 1
ATOM 2546 C C . SER A 1 320 ? -18.076 -3.354 10.545 1.00 86.19 320 SER A C 1
ATOM 2548 O O . SER A 1 320 ? -17.190 -3.478 11.377 1.00 86.19 320 SER A O 1
ATOM 2550 N N . ALA A 1 321 ? -17.855 -2.757 9.371 1.00 87.38 321 ALA A N 1
ATOM 2551 C CA . ALA A 1 321 ? -16.602 -2.045 9.070 1.00 87.38 321 ALA A CA 1
ATOM 2552 C C . ALA A 1 321 ? -16.563 -0.636 9.697 1.00 87.38 321 ALA A C 1
ATOM 2554 O O . ALA A 1 321 ? -15.507 -0.011 9.760 1.00 87.38 321 ALA A O 1
ATOM 2555 N N . VAL A 1 322 ? -17.717 -0.157 10.169 1.00 90.19 322 VAL A N 1
ATOM 2556 C CA . VAL A 1 322 ? -17.930 1.168 10.761 1.00 90.19 322 VAL A CA 1
ATOM 2557 C C . VAL A 1 322 ? -18.789 1.014 12.011 1.00 90.19 322 VAL A C 1
ATOM 2559 O O . VAL A 1 322 ? -19.740 0.231 12.009 1.00 90.19 322 VAL A O 1
ATOM 2562 N N . VAL A 1 323 ? -18.500 1.771 13.062 1.00 92.75 323 VAL A N 1
ATOM 2563 C CA . VAL A 1 323 ? -19.385 1.882 14.224 1.00 92.75 323 VAL A CA 1
ATOM 2564 C C . VAL A 1 323 ? -19.912 3.307 14.366 1.00 92.75 323 VAL A C 1
ATOM 2566 O O . VAL A 1 323 ? -19.149 4.267 14.416 1.00 92.75 323 VAL A O 1
ATOM 2569 N N . GLY A 1 324 ? -21.234 3.445 14.433 1.00 92.94 324 GLY A N 1
ATOM 2570 C CA . GLY A 1 324 ? -21.918 4.698 14.726 1.00 92.94 324 GLY A CA 1
ATOM 2571 C C . GLY A 1 324 ? -22.125 4.873 16.226 1.00 92.94 324 GLY A C 1
ATOM 2572 O O . GLY A 1 324 ? -22.883 4.127 16.850 1.00 92.94 324 GLY A O 1
ATOM 2573 N N . PHE A 1 325 ? -21.488 5.881 16.809 1.00 93.50 325 PHE A N 1
ATOM 2574 C CA . PHE A 1 325 ? -21.770 6.318 18.165 1.00 93.50 325 PHE A CA 1
ATOM 2575 C C . PHE A 1 325 ? -22.976 7.252 18.171 1.00 93.50 325 PHE A C 1
ATOM 2577 O O . PHE A 1 325 ? -22.983 8.287 17.504 1.00 93.50 325 PHE A O 1
ATOM 2584 N N . VAL A 1 326 ? -24.009 6.887 18.925 1.00 92.06 326 VAL A N 1
ATOM 2585 C CA . VAL A 1 326 ? -25.256 7.647 19.036 1.00 92.06 326 VAL A CA 1
ATOM 2586 C C . VAL A 1 326 ? -25.444 8.147 20.458 1.00 92.06 326 VAL A C 1
ATOM 2588 O O . VAL A 1 326 ? -25.230 7.424 21.431 1.00 92.06 326 VAL A O 1
ATOM 2591 N N . SER A 1 327 ? -25.859 9.403 20.599 1.00 85.12 327 SER A N 1
ATOM 2592 C CA . SER A 1 327 ? -26.277 9.904 21.904 1.00 85.12 327 SER A CA 1
ATOM 2593 C C . SER A 1 327 ? -27.494 9.098 22.365 1.00 85.12 327 SER A C 1
ATOM 2595 O O . SER A 1 327 ? -28.439 8.945 21.584 1.00 85.12 327 SER A O 1
ATOM 2597 N N . PRO A 1 328 ? -27.499 8.561 23.597 1.00 74.75 328 PRO A N 1
ATOM 2598 C CA . PRO A 1 328 ? -28.639 7.805 24.084 1.00 74.75 328 PRO A CA 1
ATOM 2599 C C . PRO A 1 328 ? -29.893 8.679 24.018 1.00 74.75 328 PRO A C 1
ATOM 2601 O O . PRO A 1 328 ? -29.887 9.825 24.470 1.00 74.75 328 PRO A O 1
ATOM 2604 N N . SER A 1 329 ? -30.97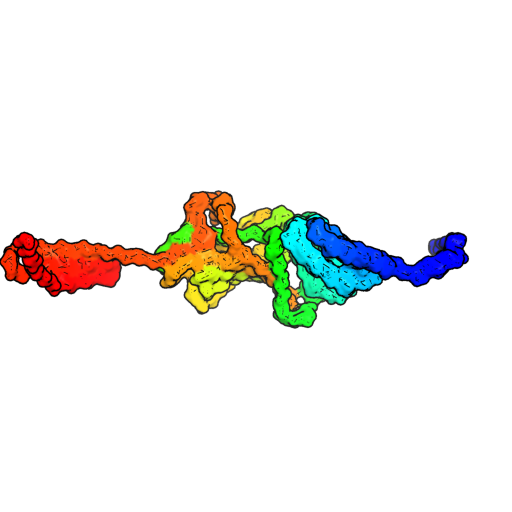3 8.137 23.448 1.00 67.25 329 SER A N 1
ATOM 2605 C CA . SER A 1 329 ? -32.262 8.825 23.410 1.00 67.25 329 SER A CA 1
ATOM 2606 C C . SER A 1 329 ? -32.663 9.197 24.834 1.00 67.25 329 SER A C 1
ATOM 2608 O O . SER A 1 329 ? -32.679 8.322 25.709 1.00 67.25 329 SER A O 1
ATOM 2610 N N . HIS A 1 330 ? -33.009 10.459 25.074 1.00 65.00 330 HIS A N 1
ATOM 2611 C CA . HIS A 1 330 ? -33.574 10.879 26.348 1.00 65.00 330 HIS A CA 1
ATOM 2612 C C . HIS A 1 330 ? -34.889 10.120 26.575 1.00 65.00 330 HIS A C 1
ATOM 2614 O O . HIS A 1 330 ? -35.933 10.493 26.049 1.00 65.00 330 HIS A O 1
ATOM 2620 N N . LYS A 1 331 ? -34.844 9.024 27.340 1.00 58.06 331 LYS A N 1
ATOM 2621 C CA . LYS A 1 331 ? -36.050 8.388 27.869 1.00 58.06 331 LYS A CA 1
ATOM 2622 C C . LYS A 1 331 ? -36.533 9.267 29.011 1.00 58.06 331 LYS A C 1
ATOM 2624 O O . LYS A 1 331 ? -36.004 9.189 30.116 1.00 58.06 331 LYS A O 1
ATOM 2629 N N . VAL A 1 332 ? -37.442 10.176 28.685 1.00 60.97 332 VAL A N 1
ATOM 2630 C CA . VAL A 1 332 ? -38.175 10.968 29.667 1.00 60.97 332 VAL A CA 1
ATOM 2631 C C . VAL A 1 332 ? -39.424 10.173 29.996 1.00 60.97 332 VAL A C 1
ATOM 2633 O O . VAL A 1 332 ? -40.268 9.961 29.129 1.00 60.97 332 VAL A O 1
ATOM 2636 N N . GLU A 1 333 ? -39.514 9.690 31.227 1.00 66.00 333 GLU A N 1
ATOM 2637 C CA . GLU A 1 333 ? -40.732 9.068 31.726 1.00 66.00 333 GLU A CA 1
ATOM 2638 C C . GLU A 1 333 ? -41.521 10.139 32.485 1.00 66.00 333 GLU A C 1
ATOM 2640 O O . GLU A 1 333 ? -41.057 10.691 33.489 1.00 66.00 333 GLU A O 1
ATOM 2645 N N . LEU A 1 334 ? -42.682 10.483 31.922 1.00 69.38 334 LEU A N 1
ATOM 2646 C CA . LEU A 1 334 ? -43.631 11.443 32.470 1.00 69.38 334 LEU A CA 1
ATOM 2647 C C . LEU A 1 334 ? -44.672 10.670 33.275 1.00 69.38 334 LEU A C 1
ATOM 2649 O O . LEU A 1 334 ? -45.426 9.882 32.706 1.00 69.38 334 LEU A O 1
ATOM 2653 N N . SER A 1 335 ? -44.742 10.923 34.577 1.00 74.06 335 SER A N 1
ATOM 2654 C CA . SER A 1 335 ? -45.847 10.438 35.404 1.00 74.06 335 SER A CA 1
ATOM 2655 C C . SER A 1 335 ? -46.628 11.627 35.946 1.00 74.06 335 SER A C 1
ATOM 2657 O O . SER A 1 335 ? -46.055 12.581 36.471 1.00 74.06 335 SER A O 1
ATOM 2659 N N . ILE A 1 336 ? -47.942 11.596 35.740 1.00 74.75 336 ILE A N 1
ATOM 2660 C CA . ILE A 1 336 ? -48.868 12.625 36.205 1.00 74.75 336 ILE A CA 1
ATOM 2661 C C . ILE A 1 336 ? -49.676 11.993 37.327 1.00 74.75 336 ILE A C 1
ATOM 2663 O O . ILE A 1 336 ? -50.486 11.101 37.075 1.00 74.75 336 ILE A O 1
ATOM 2667 N N . ASN A 1 337 ? -49.446 12.448 38.553 1.00 74.62 337 ASN A N 1
ATOM 2668 C CA . ASN A 1 337 ? -50.207 12.016 39.713 1.00 74.62 337 ASN A CA 1
ATOM 2669 C C . ASN A 1 337 ? -51.167 13.123 40.143 1.00 74.62 337 ASN A C 1
ATOM 2671 O O . ASN A 1 337 ? -50.812 14.299 40.240 1.00 74.62 337 ASN A O 1
ATOM 2675 N N . HIS A 1 338 ? -52.402 12.724 40.426 1.00 76.12 338 HIS A N 1
ATOM 2676 C CA . HIS A 1 338 ? -53.407 13.590 41.017 1.00 76.12 338 HIS A CA 1
ATOM 2677 C C . HIS A 1 338 ? -54.098 12.843 42.162 1.00 76.12 338 HIS A C 1
ATOM 2679 O O . HIS A 1 338 ? -54.565 11.718 41.998 1.00 76.12 338 HIS A O 1
ATOM 2685 N N . ASN A 1 339 ? -54.174 13.467 43.337 1.00 67.31 339 ASN A N 1
ATOM 2686 C CA . ASN A 1 339 ? -54.754 12.855 44.536 1.00 67.31 339 ASN A CA 1
ATOM 2687 C C . ASN A 1 339 ? -56.216 13.292 44.750 1.00 67.31 339 ASN A C 1
ATOM 2689 O O . ASN A 1 339 ? -56.489 14.087 45.645 1.00 67.31 339 ASN A O 1
ATOM 2693 N N . GLY A 1 340 ? -57.151 12.807 43.917 1.00 67.88 340 GLY A N 1
ATOM 2694 C CA . GLY A 1 340 ? -58.591 13.099 44.068 1.00 67.88 340 GLY A CA 1
ATOM 2695 C C . GLY A 1 340 ? -59.348 13.546 42.808 1.00 67.88 340 GLY A C 1
ATOM 2696 O O . GLY A 1 340 ? -58.784 13.632 41.715 1.00 67.88 340 GLY A O 1
ATOM 2697 N N . MET A 1 341 ? -60.659 13.781 42.977 1.00 64.75 341 MET A N 1
ATOM 2698 C CA . MET A 1 341 ? -61.573 14.319 41.957 1.00 64.75 341 MET A CA 1
ATOM 2699 C C . MET A 1 341 ? -61.622 15.849 42.064 1.00 64.75 341 MET A C 1
ATOM 2701 O O . MET A 1 341 ? -61.912 16.364 43.141 1.00 64.75 341 MET A O 1
ATOM 2705 N N . ALA A 1 342 ? -61.352 16.557 40.965 1.00 65.06 342 ALA A N 1
ATOM 2706 C CA . ALA A 1 342 ? -61.388 18.020 40.904 1.00 65.06 342 ALA A CA 1
ATOM 2707 C C . ALA A 1 342 ? -62.770 18.528 40.456 1.00 65.06 342 ALA A C 1
ATOM 2709 O O . ALA A 1 342 ? -63.360 17.971 39.525 1.00 65.06 342 ALA A O 1
ATOM 2710 N N . TYR A 1 343 ? -63.273 19.594 41.085 1.00 68.50 343 TYR A N 1
ATOM 2711 C CA . TYR A 1 343 ? -64.509 20.269 40.675 1.00 68.50 343 TYR A CA 1
ATOM 2712 C C . TYR A 1 343 ? -64.225 21.431 39.706 1.00 68.50 343 TYR A C 1
ATOM 2714 O O . TYR A 1 343 ? -63.137 22.006 39.685 1.00 68.50 343 TYR A O 1
ATOM 2722 N N . ILE A 1 344 ? -65.213 21.789 38.879 1.00 66.56 344 ILE A N 1
ATOM 2723 C CA . ILE A 1 344 ? -65.079 22.864 37.882 1.00 66.56 344 ILE A CA 1
ATOM 2724 C C . ILE A 1 344 ? -64.849 24.207 38.596 1.00 66.56 344 ILE A C 1
ATOM 2726 O O . ILE A 1 344 ? -65.690 24.643 39.379 1.00 66.56 344 ILE A O 1
ATOM 2730 N N . GLY A 1 345 ? -63.723 24.865 38.294 1.00 63.97 345 GLY A N 1
ATOM 2731 C CA . GLY A 1 345 ? -63.330 26.163 38.861 1.00 63.97 345 GLY A CA 1
ATOM 2732 C C . GLY A 1 345 ? -62.385 26.092 40.068 1.00 63.97 345 GLY A C 1
ATOM 2733 O O . GLY A 1 345 ? -62.020 27.136 40.604 1.00 63.97 345 GLY A O 1
ATOM 2734 N N . GLU A 1 346 ? -61.975 24.896 40.499 1.00 70.00 346 GLU A N 1
ATOM 2735 C CA . GLU A 1 346 ? -61.049 24.708 41.619 1.00 70.00 346 GLU A CA 1
ATOM 2736 C C . GLU A 1 346 ? -59.581 24.683 41.155 1.00 70.00 346 GLU A C 1
ATOM 2738 O O . GLU A 1 346 ? -59.226 23.998 40.193 1.00 70.00 346 GLU A O 1
ATOM 2743 N N . HIS A 1 347 ? -58.705 25.411 41.859 1.00 60.69 347 HIS A N 1
ATOM 2744 C CA . HIS A 1 347 ? -57.259 25.322 41.648 1.00 60.69 347 HIS A CA 1
ATOM 2745 C C . HIS A 1 347 ? -56.741 24.010 42.234 1.00 60.69 347 HIS A C 1
ATOM 2747 O O . HIS A 1 347 ? -56.521 23.889 43.439 1.00 60.69 347 HIS A O 1
ATOM 2753 N N . TYR A 1 348 ? -56.554 23.026 41.361 1.00 66.50 348 TYR A N 1
ATOM 2754 C CA . TYR A 1 348 ? -56.202 21.674 41.753 1.00 66.50 348 TYR A CA 1
ATOM 2755 C C . TYR A 1 348 ? -54.716 21.373 41.470 1.00 66.50 348 TYR A C 1
ATOM 2757 O O . TYR A 1 348 ? -54.281 21.481 40.319 1.00 66.50 348 TYR A O 1
ATOM 2765 N N . PRO A 1 349 ? -53.909 20.989 42.479 1.00 64.56 349 PRO A N 1
ATOM 2766 C CA . PRO A 1 349 ? -52.496 20.702 42.274 1.00 64.56 349 PRO A CA 1
ATOM 2767 C C . PRO A 1 349 ? -52.316 19.352 41.569 1.00 64.56 349 PRO A C 1
ATOM 2769 O O . PRO A 1 349 ? -52.650 18.295 42.102 1.00 64.56 349 PRO A O 1
ATOM 2772 N N . ILE A 1 350 ? -51.761 19.397 40.360 1.00 73.44 350 ILE A N 1
ATOM 2773 C CA . ILE A 1 350 ? -51.301 18.214 39.632 1.00 73.44 350 ILE A CA 1
ATOM 2774 C C . ILE A 1 350 ? -49.799 18.081 39.862 1.00 73.44 350 ILE A C 1
ATOM 2776 O O . ILE A 1 350 ? -49.045 19.025 39.612 1.00 73.44 350 ILE A O 1
ATOM 2780 N N . GLU A 1 351 ? -49.365 16.912 40.325 1.00 70.62 351 GLU A N 1
ATOM 2781 C CA . GLU A 1 351 ? -47.948 16.586 40.426 1.00 70.62 351 GLU A CA 1
ATOM 2782 C C . GLU A 1 351 ? -47.489 15.974 39.109 1.00 70.62 351 GLU A C 1
ATOM 2784 O O . GLU A 1 351 ? -47.881 14.866 38.736 1.00 70.62 351 GLU A O 1
ATOM 2789 N N . VAL A 1 352 ? -46.648 16.714 38.392 1.00 71.38 352 VAL A N 1
ATOM 2790 C CA . VAL A 1 352 ? -45.986 16.212 37.191 1.00 71.38 352 VAL A CA 1
ATOM 2791 C C . VAL A 1 352 ? -44.562 15.839 37.574 1.00 71.38 352 VAL A C 1
ATOM 2793 O O . VAL A 1 352 ? -43.735 16.705 37.869 1.00 71.38 352 VAL A O 1
ATOM 2796 N N . ILE A 1 353 ? -44.282 14.539 37.594 1.00 71.56 353 ILE A N 1
ATOM 2797 C CA . ILE A 1 353 ? -42.961 14.002 37.905 1.00 71.56 353 ILE A CA 1
ATOM 2798 C C . ILE A 1 353 ? -42.267 13.678 36.586 1.00 71.56 353 ILE A C 1
ATOM 2800 O O . ILE A 1 353 ? -42.675 12.778 35.843 1.00 71.56 353 ILE A O 1
ATOM 2804 N N . PHE A 1 354 ? -41.186 14.408 36.320 1.00 61.66 354 PHE A N 1
ATOM 2805 C CA . PHE A 1 354 ? -40.252 14.103 35.246 1.00 61.66 354 PHE A CA 1
ATOM 2806 C C . PHE A 1 354 ? -39.137 13.235 35.811 1.00 61.66 354 PHE A C 1
ATOM 2808 O O . PHE A 1 354 ? -38.360 13.694 36.652 1.00 61.66 354 PHE A O 1
ATOM 2815 N N . SER A 1 355 ? -39.038 11.992 35.343 1.00 58.38 355 SER A N 1
ATOM 2816 C CA . SER A 1 355 ? -37.879 11.159 35.640 1.00 58.38 355 SER A CA 1
ATOM 2817 C C . SER A 1 355 ? -37.001 11.030 34.396 1.00 58.38 355 SER A C 1
ATOM 2819 O O . SER A 1 355 ? -37.404 10.535 33.341 1.00 58.38 355 SER A O 1
ATOM 2821 N N . GLN A 1 356 ? -35.779 11.543 34.518 1.00 50.28 356 GLN A N 1
ATOM 2822 C CA . GLN A 1 356 ? -34.682 11.284 33.599 1.00 50.28 356 GLN A CA 1
ATOM 2823 C C . GLN A 1 356 ? -33.548 10.683 34.425 1.00 50.28 356 GLN A C 1
ATOM 2825 O O . GLN A 1 356 ? -33.365 11.055 35.581 1.00 50.28 356 GLN A O 1
ATOM 2830 N N . ARG A 1 357 ? -32.771 9.759 33.849 1.00 49.34 357 ARG A N 1
ATOM 2831 C CA . ARG A 1 357 ? -31.804 8.894 34.560 1.00 49.34 357 ARG A CA 1
ATOM 2832 C C . ARG A 1 357 ? -30.746 9.617 35.432 1.00 49.34 357 ARG A C 1
ATOM 2834 O O . ARG A 1 357 ? -29.986 8.931 36.101 1.00 49.34 357 ARG A O 1
ATOM 2841 N N . LEU A 1 358 ? -30.690 10.955 35.442 1.00 41.78 358 LEU A N 1
ATOM 2842 C CA . LEU A 1 358 ? -29.767 11.785 36.231 1.00 41.78 358 LEU A CA 1
ATOM 2843 C C . LEU A 1 358 ? -30.399 13.035 36.892 1.00 41.78 358 LEU A C 1
ATOM 2845 O O . LEU A 1 358 ? -29.671 13.789 37.531 1.00 41.78 358 LEU A O 1
ATOM 2849 N N . MET A 1 359 ? -31.713 13.282 36.778 1.00 38.03 359 MET A N 1
ATOM 2850 C CA . MET A 1 359 ? -32.350 14.438 37.431 1.00 38.03 359 MET A CA 1
ATOM 2851 C C . MET A 1 359 ? -33.863 14.233 37.586 1.00 38.03 359 MET A C 1
ATOM 2853 O O . MET A 1 359 ? -34.552 13.931 36.610 1.00 38.03 359 MET A O 1
ATOM 2857 N N . THR A 1 360 ? -34.373 14.425 38.805 1.00 40.16 360 THR A N 1
ATOM 2858 C CA . THR A 1 360 ? -35.811 14.530 39.087 1.00 40.16 360 THR A CA 1
ATOM 2859 C C . THR A 1 360 ? -36.136 16.001 39.286 1.00 40.16 360 THR A C 1
ATOM 2861 O O . THR A 1 360 ? -35.573 16.640 40.175 1.00 40.16 360 THR A O 1
ATOM 2864 N N . VAL A 1 361 ? -37.034 16.542 38.467 1.00 44.84 361 VAL A N 1
ATOM 2865 C CA . VAL A 1 361 ? -37.559 17.902 38.635 1.00 44.84 361 VAL A CA 1
ATOM 2866 C C . VAL A 1 361 ? -39.037 17.783 38.973 1.00 44.84 361 VAL A C 1
ATOM 2868 O O . VAL A 1 361 ? -39.795 17.152 38.237 1.00 44.84 361 VAL A O 1
ATOM 2871 N N . VAL A 1 362 ? -39.429 18.366 40.106 1.00 44.16 362 VAL A N 1
ATOM 2872 C CA . VAL A 1 362 ? -40.824 18.436 40.548 1.00 44.16 362 VAL A CA 1
ATOM 2873 C C . VAL A 1 362 ? -41.339 19.833 40.228 1.00 44.16 362 VAL A C 1
ATOM 2875 O O . VAL A 1 362 ? -40.826 20.818 40.758 1.00 44.16 362 VAL A O 1
ATOM 2878 N N . CYS A 1 363 ? -42.339 19.920 39.354 1.00 45.09 363 CYS A N 1
ATOM 2879 C CA . CYS A 1 363 ? -43.041 21.167 39.069 1.00 45.09 363 CYS A CA 1
ATOM 2880 C C . CYS A 1 363 ? -44.446 21.095 39.669 1.00 45.09 363 CYS A C 1
ATOM 2882 O O . CYS A 1 363 ? -45.208 20.181 39.363 1.00 45.09 363 CYS A O 1
ATOM 2884 N N . THR A 1 364 ? -44.790 22.072 40.506 1.00 41.44 364 THR A N 1
ATOM 2885 C CA . THR A 1 364 ? -46.129 22.225 41.084 1.00 41.44 364 THR A CA 1
ATOM 2886 C C . THR A 1 364 ? -46.810 23.446 40.478 1.00 41.44 364 THR A C 1
ATOM 2888 O O . THR A 1 364 ? -46.326 24.563 40.659 1.00 41.44 364 THR A O 1
ATOM 2891 N N . GLY A 1 365 ? -47.940 23.234 39.798 1.00 43.09 365 GLY A N 1
ATOM 2892 C CA . GLY A 1 365 ? -48.839 24.298 39.339 1.00 43.09 365 GLY A CA 1
ATOM 2893 C C . GLY A 1 365 ? -49.150 24.230 37.844 1.00 43.09 365 GLY A C 1
ATOM 2894 O O . GLY A 1 365 ? -48.315 24.583 37.017 1.00 43.09 365 GLY A O 1
ATOM 2895 N N . VAL A 1 366 ? -50.373 23.814 37.506 1.00 45.62 366 VAL A N 1
ATOM 2896 C CA . VAL A 1 366 ? -50.949 23.922 36.157 1.00 45.62 366 VAL A CA 1
ATOM 2897 C C . VAL A 1 366 ? -52.315 24.593 36.296 1.00 45.62 366 VAL A C 1
ATOM 2899 O O . VAL A 1 366 ? -53.174 24.094 37.019 1.00 45.62 366 VAL A O 1
ATOM 2902 N N . GLU A 1 367 ? -52.518 25.729 35.627 1.00 37.88 367 GLU A N 1
ATOM 2903 C CA . GLU A 1 367 ? -53.838 26.358 35.504 1.00 37.88 367 GLU A CA 1
ATOM 2904 C C . GLU A 1 367 ? -54.621 25.688 34.375 1.00 37.88 367 GLU A C 1
ATOM 2906 O O . GLU A 1 367 ? -54.265 25.795 33.201 1.00 37.88 367 GLU A O 1
ATOM 2911 N N . ILE A 1 368 ? -55.715 25.012 34.723 1.00 39.56 368 ILE A N 1
ATOM 2912 C CA . ILE A 1 368 ? -56.701 24.551 33.745 1.00 39.56 368 ILE A CA 1
ATOM 2913 C C . ILE A 1 368 ? -57.715 25.683 33.581 1.00 39.56 368 ILE A C 1
ATOM 2915 O O . ILE A 1 368 ? -58.659 25.807 34.358 1.00 39.56 368 ILE A O 1
ATOM 2919 N N . SER A 1 369 ? -57.499 26.539 32.583 1.00 33.44 369 SER A N 1
ATOM 2920 C CA . SER A 1 369 ? -58.527 27.485 32.148 1.00 33.44 369 SER A CA 1
ATOM 2921 C C . SER A 1 369 ? -59.528 26.760 31.249 1.00 33.44 369 SER A C 1
ATOM 2923 O O . SER A 1 369 ? -59.163 25.995 30.355 1.00 33.44 369 SER A O 1
ATOM 2925 N N . SER A 1 370 ? -60.813 26.959 31.535 1.00 34.97 370 SER A N 1
ATOM 2926 C CA . SER A 1 370 ? -61.924 26.360 30.804 1.00 34.97 370 SER A CA 1
ATOM 2927 C C . SER A 1 370 ? -61.842 26.701 29.315 1.00 34.97 370 SER A C 1
ATOM 2929 O O . SER A 1 370 ? -61.920 27.875 28.942 1.00 34.97 370 SER A O 1
ATOM 2931 N N . LEU A 1 371 ? -61.751 25.676 28.465 1.00 36.06 371 LEU A N 1
ATOM 2932 C CA . LEU A 1 371 ? -62.147 25.792 27.066 1.00 36.06 371 LEU A CA 1
ATOM 2933 C C . LEU A 1 371 ? -63.621 26.203 27.054 1.00 36.06 371 LEU A C 1
ATOM 2935 O O . LEU A 1 371 ? -64.484 25.460 27.519 1.00 36.06 371 LEU A O 1
ATOM 2939 N N . SER A 1 372 ? -63.887 27.417 26.580 1.00 31.56 372 SER A N 1
ATOM 2940 C CA . SER A 1 372 ? -65.246 27.855 26.297 1.00 31.56 372 SER A CA 1
ATOM 2941 C C . SER A 1 372 ? -65.802 26.989 25.172 1.00 31.56 372 SER A C 1
ATOM 2943 O O . SER A 1 372 ? -65.234 26.913 24.083 1.00 31.56 372 SER A O 1
ATOM 2945 N N . GLU A 1 373 ? -66.912 26.317 25.459 1.00 34.12 373 GLU A N 1
ATOM 2946 C CA . GLU A 1 373 ? -67.791 25.746 24.448 1.00 34.12 373 GLU A CA 1
ATOM 2947 C C . GLU A 1 373 ? -68.308 26.883 23.559 1.00 34.12 373 GLU A C 1
ATOM 2949 O O . GLU A 1 373 ? -69.226 27.616 23.927 1.00 34.12 373 GLU A O 1
ATOM 2954 N N . THR A 1 374 ? -67.745 27.036 22.365 1.00 32.25 374 THR A N 1
ATOM 2955 C CA . THR A 1 374 ? -68.465 27.661 21.258 1.00 32.25 374 THR A CA 1
ATOM 2956 C C . THR A 1 374 ? -69.322 26.594 20.588 1.00 32.25 374 THR A C 1
ATOM 2958 O O . THR A 1 374 ? -68.868 25.848 19.725 1.00 32.25 374 THR A O 1
ATOM 2961 N N . SER A 1 375 ? -70.585 26.528 21.011 1.00 35.62 375 SER A N 1
ATOM 2962 C CA . SER A 1 375 ? -71.661 25.896 20.247 1.00 35.62 375 SER A CA 1
ATOM 2963 C C . SER A 1 375 ? -72.513 26.988 19.597 1.00 35.62 375 SER A C 1
ATOM 2965 O O . SER A 1 375 ? -73.245 27.679 20.305 1.00 35.62 375 SER A O 1
ATOM 2967 N N . VAL A 1 376 ? -72.350 27.162 18.280 1.00 36.03 376 VAL A N 1
ATOM 2968 C CA . VAL A 1 376 ? -73.335 27.328 17.177 1.00 36.03 376 VAL A CA 1
ATOM 2969 C C . VAL A 1 376 ? -72.606 27.916 15.971 1.00 36.03 376 VAL A C 1
ATOM 2971 O O . VAL A 1 376 ? -72.018 29.013 16.108 1.00 36.03 376 VAL A O 1
#

Organism: Thanatephorus cucumeris (strain AG1-IB / isolate 7/3/14) (NCBI:txid1108050)

Sequence (376 aa):
MLSRTTRDPSPVSATPAFANEQKIDHHSLIVELYTKAYETFKHQKAGQTRLTYFIAYRIAETHYESGKFDLAVKFFERIAKTYRTERWTELLRPALALWYDCARHLADIELSLRVLAEMLVPGMTGPEERMNIGEDLMAILKSTAPSSGTTPVIVDLSDHEPLFDISPTFWQATSPVNEQVPFQIAIRGPEDGALSQVEFSSIDVKFVGVDRTLTIYHAKDSAPTGESLQMINVGLVEPGPIEAEEKTARLRWDKDSTLVLYGSVTASKGGEVKVESVTFRIKEGEWTLEFPFRVEEKNDLERRLWYSAKRVIALRNAGSAVVGFVSPSHKVELSINHNGMAYIGEHYPIEVIFSQRLMTVVCTGVEISSLSETSV

InterPro domains:
  IPR011990 Tetratricopeptide-like helical domain superfamily [SSF48452] (22-116)
  IPR012880 Gryzun, putative trafficking through Golgi [PF07919] (159-319)
  IPR021773 Trafficking protein particle complex subunit 11 [PF11817] (4-120)